Protein AF-A0A533Z8X8-F1 (afdb_monomer)

Structure (mmCIF, N/CA/C/O backbone):
data_AF-A0A533Z8X8-F1
#
_entry.id   AF-A0A533Z8X8-F1
#
loop_
_atom_site.group_PDB
_atom_site.id
_atom_site.type_symbol
_atom_site.label_atom_id
_atom_site.label_alt_id
_atom_site.label_comp_id
_atom_site.label_asym_id
_atom_site.label_entity_id
_atom_site.label_seq_id
_atom_site.pdbx_PDB_ins_code
_atom_site.Cartn_x
_atom_site.Cartn_y
_atom_site.Cartn_z
_atom_site.occupancy
_atom_site.B_iso_or_equiv
_atom_site.auth_seq_id
_at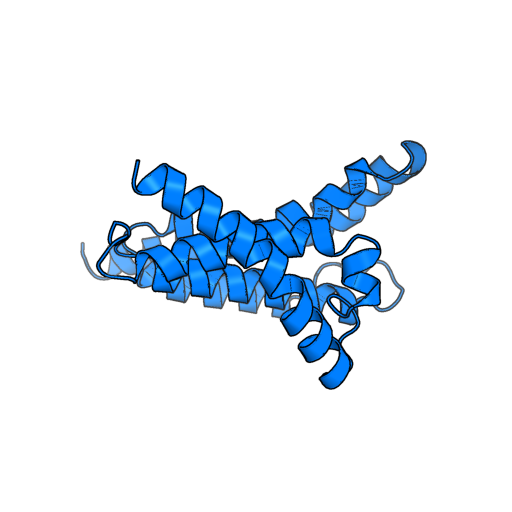om_site.auth_comp_id
_atom_site.auth_asym_id
_atom_site.auth_atom_id
_atom_site.pdbx_PDB_model_num
ATOM 1 N N . MET A 1 1 ? -15.728 -21.534 9.980 1.00 65.06 1 MET A N 1
ATOM 2 C CA . MET A 1 1 ? -16.431 -21.428 8.678 1.00 65.06 1 MET A CA 1
ATOM 3 C C . MET A 1 1 ? -16.540 -20.003 8.141 1.00 65.06 1 MET A C 1
ATOM 5 O O . MET A 1 1 ? -16.026 -19.786 7.058 1.00 65.06 1 MET A O 1
ATOM 9 N N . ARG A 1 2 ? -17.126 -19.021 8.851 1.00 77.62 2 ARG A N 1
ATOM 10 C CA . ARG A 1 2 ? -17.340 -17.661 8.290 1.00 77.62 2 ARG A CA 1
ATOM 11 C C . ARG A 1 2 ? -16.067 -16.947 7.810 1.00 77.62 2 ARG A C 1
ATOM 13 O O . ARG A 1 2 ? -16.093 -16.351 6.746 1.00 77.62 2 ARG A O 1
ATOM 20 N N . LEU A 1 3 ? -14.960 -17.065 8.550 1.00 76.88 3 LEU A N 1
ATOM 21 C CA . LEU A 1 3 ? -13.667 -16.493 8.148 1.00 76.88 3 LEU A CA 1
ATOM 22 C C . LEU A 1 3 ? -13.116 -17.156 6.878 1.00 76.88 3 LEU A C 1
ATOM 24 O O . LEU A 1 3 ? -12.737 -16.465 5.948 1.00 76.88 3 LEU A O 1
ATOM 28 N N . ALA A 1 4 ? -13.099 -18.491 6.828 1.00 77.25 4 ALA A N 1
ATOM 29 C CA . ALA A 1 4 ? -12.612 -19.227 5.663 1.00 77.25 4 ALA A CA 1
ATOM 30 C C . ALA A 1 4 ? -13.435 -18.893 4.411 1.00 77.25 4 ALA A C 1
ATOM 32 O O . ALA A 1 4 ? -12.867 -18.609 3.365 1.00 77.25 4 ALA A O 1
ATOM 33 N N . LEU A 1 5 ? -14.764 -18.825 4.546 1.00 83.94 5 LEU A N 1
ATOM 34 C CA . LEU A 1 5 ? -15.651 -18.382 3.472 1.00 83.94 5 LEU A CA 1
ATOM 35 C C . LEU A 1 5 ? -15.329 -16.948 3.037 1.00 83.94 5 LEU A C 1
ATOM 37 O O . LEU A 1 5 ? -15.226 -16.685 1.849 1.00 83.94 5 LEU A O 1
ATOM 41 N N . GLN A 1 6 ? -15.120 -16.033 3.983 1.00 81.38 6 GLN A N 1
ATOM 42 C CA . GLN A 1 6 ? -14.759 -14.650 3.682 1.00 81.38 6 GLN A CA 1
ATOM 43 C C . GLN A 1 6 ? -13.421 -14.546 2.944 1.00 81.38 6 GLN A C 1
ATOM 45 O O . GLN A 1 6 ? -13.330 -13.780 1.997 1.00 81.38 6 GLN A O 1
ATOM 50 N N . ILE A 1 7 ? -12.406 -15.318 3.345 1.00 78.94 7 ILE A N 1
ATOM 51 C CA . ILE A 1 7 ? -11.109 -15.374 2.656 1.00 78.94 7 ILE A CA 1
ATOM 52 C C . ILE A 1 7 ? -11.301 -15.892 1.228 1.00 78.94 7 ILE A C 1
ATOM 54 O O . ILE A 1 7 ? -10.836 -15.259 0.288 1.00 78.94 7 ILE A O 1
ATOM 58 N N . VAL A 1 8 ? -12.027 -16.998 1.049 1.00 84.31 8 VAL A N 1
ATOM 59 C CA . VAL A 1 8 ? -12.278 -17.582 -0.279 1.00 84.31 8 VAL A CA 1
ATOM 60 C C . VAL A 1 8 ? -13.030 -16.601 -1.180 1.00 84.31 8 VAL A C 1
ATOM 62 O O . VAL A 1 8 ? -12.608 -16.356 -2.308 1.00 84.31 8 VAL A O 1
ATOM 65 N N . VAL A 1 9 ? -14.106 -15.991 -0.676 1.00 87.25 9 VAL A N 1
ATOM 66 C CA . VAL A 1 9 ? -14.888 -14.997 -1.427 1.00 87.25 9 VAL A CA 1
ATOM 67 C C . VAL A 1 9 ? -14.041 -13.764 -1.728 1.00 87.25 9 VAL A C 1
ATOM 69 O O . VAL A 1 9 ? -14.127 -13.230 -2.824 1.00 87.25 9 VAL A O 1
ATOM 72 N N . ALA A 1 10 ? -13.188 -13.331 -0.804 1.00 86.62 10 ALA A N 1
ATOM 73 C CA . ALA A 1 10 ? -12.298 -12.202 -1.020 1.00 86.62 10 ALA A CA 1
ATOM 74 C C . ALA A 1 10 ? -11.260 -12.458 -2.111 1.00 86.62 10 ALA A C 1
ATOM 76 O O . ALA A 1 10 ? -11.044 -11.597 -2.953 1.00 86.62 10 ALA A O 1
ATOM 77 N N . VAL A 1 11 ? -10.643 -13.640 -2.117 1.00 84.19 11 VAL A N 1
ATOM 78 C CA . VAL A 1 11 ? -9.682 -14.041 -3.152 1.00 84.19 11 VAL A CA 1
ATOM 79 C C . VAL A 1 11 ? -10.365 -14.110 -4.517 1.00 84.19 11 VAL A C 1
ATOM 81 O O . VAL A 1 11 ? -9.830 -13.579 -5.492 1.00 84.19 11 VAL A O 1
ATOM 84 N N . ALA A 1 12 ? -11.567 -14.694 -4.578 1.00 86.75 12 ALA A N 1
ATOM 85 C CA . ALA A 1 12 ? -12.363 -14.755 -5.800 1.00 86.75 12 ALA A CA 1
ATOM 86 C C . ALA A 1 12 ? -12.770 -13.354 -6.287 1.00 86.75 12 ALA A C 1
ATOM 88 O O . ALA A 1 12 ? -12.553 -13.023 -7.448 1.00 86.75 12 ALA A O 1
ATOM 89 N N . LEU A 1 13 ? -13.300 -12.501 -5.404 1.00 90.06 13 LEU A N 1
ATOM 90 C CA . LEU A 1 13 ? -13.639 -11.114 -5.735 1.00 90.06 13 LEU A CA 1
ATOM 91 C C . LEU A 1 13 ? -12.412 -10.330 -6.188 1.00 90.06 13 LEU A C 1
ATOM 93 O O . LEU A 1 13 ? -12.492 -9.620 -7.180 1.00 90.06 13 LEU A O 1
ATOM 97 N N . GLY A 1 14 ? -11.274 -10.499 -5.516 1.00 85.56 14 GLY A N 1
ATOM 98 C CA . GLY A 1 14 ? -10.021 -9.864 -5.903 1.00 85.56 14 GLY A CA 1
ATOM 99 C C . GLY A 1 14 ? -9.615 -10.212 -7.333 1.00 85.56 14 GLY A C 1
ATOM 100 O O . GLY A 1 14 ? -9.184 -9.329 -8.066 1.00 85.56 14 GLY A O 1
ATOM 101 N N . PHE A 1 15 ? -9.811 -11.469 -7.742 1.00 84.56 15 PHE A N 1
ATOM 102 C CA . PHE A 1 15 ? -9.561 -11.918 -9.111 1.00 84.56 15 PHE A CA 1
ATOM 103 C C . PHE A 1 15 ? -10.546 -11.281 -10.099 1.00 84.56 15 PHE A C 1
ATOM 105 O O . PHE A 1 15 ? -10.137 -10.689 -11.094 1.00 84.56 15 PHE A O 1
ATOM 112 N N . PHE A 1 16 ? -11.849 -11.329 -9.806 1.00 87.31 16 PHE A N 1
ATOM 113 C CA . PHE A 1 16 ? -12.867 -10.746 -10.687 1.00 87.31 16 PHE A CA 1
ATOM 114 C C . PHE A 1 16 ? -12.751 -9.223 -10.815 1.00 87.31 16 PHE A C 1
ATOM 116 O O . PHE A 1 16 ? -13.023 -8.687 -11.885 1.00 87.31 16 PHE A O 1
ATOM 123 N N . LEU A 1 17 ? -12.306 -8.528 -9.763 1.00 87.25 17 LEU A N 1
ATOM 124 C CA . LEU A 1 17 ? -12.090 -7.080 -9.756 1.00 87.25 17 LEU A CA 1
ATOM 125 C C . LEU A 1 17 ? -10.905 -6.636 -10.619 1.00 87.25 17 LEU A C 1
ATOM 127 O O . LEU A 1 17 ? -10.820 -5.454 -10.949 1.00 87.25 17 LEU A O 1
ATOM 131 N N . MET A 1 18 ? -10.026 -7.548 -11.039 1.00 85.38 18 MET 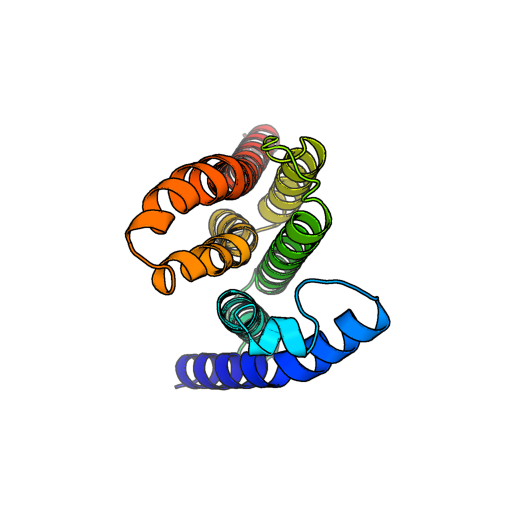A N 1
ATOM 132 C CA . MET A 1 18 ? -8.947 -7.207 -11.966 1.00 85.38 18 MET A CA 1
ATOM 133 C C . MET A 1 18 ? -9.481 -6.736 -13.319 1.00 85.38 18 MET A C 1
ATOM 135 O O . MET A 1 18 ? -8.931 -5.807 -13.894 1.00 85.38 18 MET A O 1
ATOM 139 N N . SER A 1 19 ? -10.564 -7.335 -13.822 1.00 84.88 19 SER A N 1
ATOM 140 C CA . SER A 1 19 ? -11.153 -6.956 -15.112 1.00 84.88 19 SER A CA 1
ATOM 141 C C . SER A 1 19 ? -11.696 -5.515 -15.138 1.00 84.88 19 SER A C 1
ATOM 143 O O . SER A 1 19 ? -11.251 -4.746 -15.993 1.00 84.88 19 SER A O 1
ATOM 145 N N . PRO A 1 20 ? -12.589 -5.090 -14.218 1.00 87.00 20 PRO A N 1
ATOM 146 C CA . PRO A 1 20 ? -13.062 -3.709 -14.192 1.00 87.00 20 PRO A CA 1
ATOM 147 C C . PRO A 1 20 ? -11.951 -2.718 -13.829 1.00 87.00 20 PRO A C 1
ATOM 149 O O . PRO A 1 20 ? -11.977 -1.591 -14.317 1.00 87.00 20 PRO A O 1
ATOM 152 N N . LEU A 1 21 ? -10.956 -3.121 -13.026 1.00 84.00 21 LEU A N 1
ATOM 153 C CA . LEU A 1 21 ? -9.777 -2.292 -12.771 1.00 84.00 21 LEU A CA 1
ATOM 154 C C . LEU A 1 21 ? -8.956 -2.080 -14.053 1.00 84.00 21 LEU A C 1
ATOM 156 O O . LEU A 1 21 ? -8.596 -0.948 -14.357 1.00 84.00 21 LEU A O 1
ATOM 160 N N . GLY A 1 22 ? -8.741 -3.151 -14.823 1.00 83.81 22 GLY A N 1
ATOM 161 C CA . GLY A 1 22 ? -8.134 -3.133 -16.154 1.00 83.81 22 GLY A CA 1
ATOM 162 C C . GLY A 1 22 ? -8.778 -2.110 -17.071 1.00 83.81 22 GLY A C 1
ATOM 163 O O . GLY A 1 22 ? -8.110 -1.214 -17.582 1.00 83.81 22 GLY A O 1
ATOM 164 N N . TRP A 1 23 ? -10.096 -2.214 -17.211 1.00 84.88 23 TRP A N 1
ATOM 165 C CA . TRP A 1 23 ? -10.887 -1.313 -18.040 1.00 84.88 23 TRP A CA 1
ATOM 166 C C . TRP A 1 23 ? -10.836 0.140 -17.547 1.00 84.88 23 TRP A C 1
ATOM 16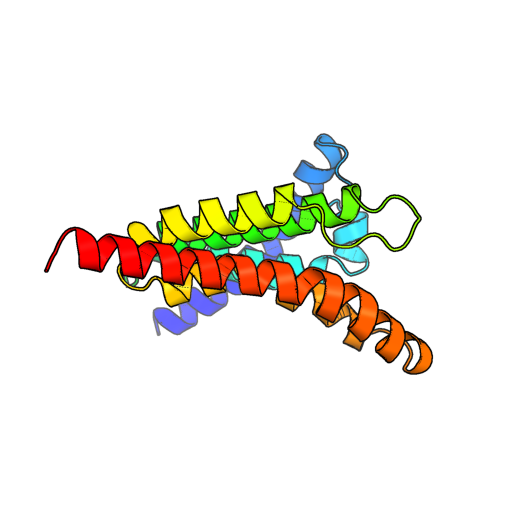8 O O . TRP A 1 23 ? -10.681 1.065 -18.340 1.00 84.88 23 TRP A O 1
ATOM 178 N N . PHE A 1 24 ? -10.898 0.363 -16.231 1.00 83.38 24 PHE A N 1
ATOM 179 C CA . PHE A 1 24 ? -10.769 1.704 -15.661 1.00 83.38 24 PHE A CA 1
ATOM 180 C C . PHE A 1 24 ? -9.407 2.337 -15.985 1.00 83.38 24 PHE A C 1
ATOM 182 O O . PHE A 1 24 ? -9.344 3.499 -16.382 1.00 83.38 24 PHE A O 1
ATOM 189 N N . PHE A 1 25 ? -8.320 1.573 -15.860 1.00 79.50 25 PHE A N 1
ATOM 190 C CA . PHE A 1 25 ? -6.973 2.052 -16.176 1.00 79.50 25 PHE A CA 1
ATOM 191 C C . PHE A 1 25 ? -6.786 2.326 -17.672 1.00 79.50 25 PHE A C 1
ATOM 193 O O . PHE A 1 25 ? -6.114 3.295 -18.018 1.00 79.50 25 PHE A O 1
ATOM 200 N N . GLU A 1 26 ? -7.418 1.544 -18.552 1.00 82.62 26 GLU A N 1
ATOM 201 C CA . GLU A 1 26 ? -7.456 1.830 -19.994 1.00 82.62 26 GLU A CA 1
ATOM 202 C C . GLU A 1 26 ? -8.130 3.168 -20.297 1.00 82.62 26 GLU A C 1
ATOM 204 O O . GLU A 1 26 ? -7.568 3.982 -21.023 1.00 82.62 26 GLU A O 1
ATOM 209 N N . ILE A 1 27 ? -9.300 3.434 -19.705 1.00 87.38 27 ILE A N 1
ATOM 210 C CA . ILE A 1 27 ? -10.019 4.705 -19.900 1.00 87.38 27 ILE A CA 1
ATOM 211 C C . ILE A 1 27 ? -9.176 5.891 -19.425 1.00 87.38 27 ILE A C 1
ATOM 213 O O . ILE A 1 27 ? -9.140 6.936 -20.073 1.00 87.38 27 ILE A O 1
ATOM 217 N N . MET A 1 28 ? -8.492 5.728 -18.293 1.00 81.25 28 MET A N 1
ATOM 218 C CA . MET A 1 28 ? -7.644 6.763 -17.702 1.00 81.25 28 MET A CA 1
ATOM 219 C C . MET A 1 28 ? -6.285 6.909 -18.409 1.00 81.25 28 MET A C 1
ATOM 221 O O . MET A 1 28 ? -5.514 7.795 -18.044 1.00 81.25 28 MET A O 1
ATOM 225 N N . ASN A 1 29 ? -5.987 6.072 -19.415 1.00 77.00 29 ASN A N 1
ATOM 226 C CA . ASN A 1 29 ? -4.680 5.960 -20.072 1.00 77.00 29 ASN A CA 1
ATOM 227 C C . ASN A 1 29 ? -3.524 5.773 -19.073 1.00 77.00 29 ASN A C 1
ATOM 229 O O . ASN A 1 29 ? -2.444 6.347 -19.222 1.00 77.00 29 ASN A O 1
ATOM 233 N N . TRP A 1 30 ? -3.758 4.989 -18.021 1.00 72.69 30 TRP A N 1
ATOM 234 C CA . TRP A 1 30 ? -2.749 4.687 -17.013 1.00 72.69 30 TRP A CA 1
ATOM 235 C C . TRP A 1 30 ? -1.961 3.424 -17.395 1.00 72.69 30 TRP A C 1
ATOM 237 O O . TRP A 1 30 ? -2.567 2.399 -17.712 1.00 72.69 30 TRP A O 1
ATOM 247 N N . PRO A 1 31 ? -0.618 3.450 -17.330 1.00 65.06 31 PRO A N 1
ATOM 248 C CA . PRO A 1 31 ? 0.240 2.445 -17.968 1.00 65.06 31 PRO A CA 1
ATOM 249 C C . PRO A 1 31 ? 0.404 1.134 -17.184 1.00 65.06 31 PRO A C 1
ATOM 251 O O . PRO A 1 31 ? 1.004 0.198 -17.693 1.00 65.06 31 PRO A O 1
ATOM 254 N N . THR A 1 32 ? -0.101 1.034 -15.952 1.00 66.75 32 THR A N 1
ATOM 255 C CA . THR A 1 32 ? 0.315 -0.051 -15.042 1.00 66.75 32 THR A CA 1
ATOM 256 C C . THR A 1 32 ? -0.688 -1.195 -14.956 1.00 66.75 32 THR A C 1
ATOM 258 O O . THR A 1 32 ? -0.358 -2.355 -15.187 1.00 66.75 32 THR A O 1
ATOM 261 N N . PHE A 1 33 ? -1.935 -0.880 -14.610 1.00 70.75 33 PHE A N 1
ATOM 262 C CA . PHE A 1 33 ? -2.969 -1.884 -14.357 1.00 70.75 33 PHE A CA 1
ATOM 263 C C . PHE A 1 33 ? -4.024 -1.927 -15.463 1.00 70.75 33 PHE A C 1
ATOM 265 O O . PHE A 1 33 ? -5.149 -2.310 -15.182 1.00 70.75 33 PHE A O 1
ATOM 272 N N . HIS A 1 34 ? -3.686 -1.549 -16.702 1.00 76.88 34 HIS A N 1
ATOM 273 C CA . HIS A 1 34 ? -4.544 -1.800 -17.868 1.00 76.88 34 HIS A CA 1
ATOM 274 C C . HIS A 1 34 ? -4.580 -3.299 -18.216 1.00 76.88 34 HIS A C 1
ATOM 276 O O . HIS A 1 34 ? -3.784 -4.081 -17.689 1.00 76.88 34 HIS A O 1
ATOM 282 N N . SER A 1 35 ? -5.480 -3.724 -19.111 1.00 79.12 35 SER A N 1
ATOM 283 C CA . SER A 1 35 ? -5.689 -5.153 -19.419 1.00 79.12 35 SER A CA 1
ATOM 284 C C . SER A 1 35 ? -4.390 -5.898 -19.756 1.00 79.12 35 SER A C 1
ATOM 286 O O . SER A 1 35 ? -4.099 -6.939 -19.167 1.00 79.12 35 SER A O 1
ATOM 288 N N . TRP A 1 36 ? -3.563 -5.331 -20.640 1.00 75.31 36 TRP A N 1
ATOM 289 C CA . TRP A 1 36 ? -2.283 -5.923 -21.026 1.00 75.31 36 TRP A CA 1
ATOM 290 C C . TRP A 1 36 ? -1.281 -5.984 -19.862 1.00 75.31 36 TRP A C 1
ATOM 292 O O . TRP A 1 36 ? -0.688 -7.040 -19.650 1.00 75.31 36 TRP A O 1
ATOM 302 N N . GLY A 1 37 ? -1.152 -4.926 -19.054 1.00 69.94 37 GLY A N 1
ATOM 303 C CA . GLY A 1 37 ? -0.270 -4.914 -17.879 1.00 69.94 37 GLY A CA 1
ATOM 304 C C . GLY A 1 37 ? -0.686 -5.939 -16.818 1.00 69.94 37 GLY A C 1
ATOM 305 O O . GLY A 1 37 ? 0.153 -6.649 -16.264 1.00 69.94 37 GLY A O 1
ATOM 306 N N . LEU A 1 38 ? -1.994 -6.111 -16.601 1.00 77.00 38 LEU A N 1
ATOM 307 C CA . LEU A 1 38 ? -2.527 -7.139 -15.705 1.00 77.00 38 LEU A CA 1
ATOM 308 C C . LEU A 1 38 ? -2.261 -8.558 -16.219 1.00 77.00 38 LEU A C 1
ATOM 310 O O . LEU A 1 38 ? -1.953 -9.435 -15.416 1.00 77.00 38 LEU A O 1
ATOM 314 N N . MET A 1 39 ? -2.333 -8.788 -17.532 1.00 71.88 39 MET A N 1
ATOM 315 C CA . MET A 1 39 ? -2.043 -10.098 -18.130 1.00 71.88 39 MET A CA 1
ATOM 316 C C . MET A 1 39 ? -0.549 -10.461 -18.123 1.00 71.88 39 MET A C 1
ATOM 318 O O . MET A 1 39 ? -0.231 -11.647 -18.114 1.00 71.88 39 MET A O 1
ATOM 322 N N . HIS A 1 40 ? 0.357 -9.477 -18.098 1.00 66.75 40 HIS A N 1
ATOM 323 C CA . HIS A 1 40 ? 1.803 -9.686 -18.290 1.00 66.75 40 HIS A CA 1
ATOM 324 C C . HIS A 1 40 ? 2.659 -9.404 -17.043 1.00 66.75 40 HIS A C 1
ATOM 326 O O . HIS A 1 40 ? 3.864 -9.207 -17.157 1.00 66.75 40 HIS A O 1
ATOM 332 N N . GLY A 1 41 ? 2.064 -9.419 -15.846 1.00 63.34 41 GLY A N 1
ATOM 333 C CA . GLY A 1 41 ? 2.820 -9.415 -14.584 1.00 63.34 41 GLY A CA 1
ATOM 334 C C . GLY A 1 41 ? 2.312 -8.450 -13.517 1.00 63.34 41 GLY A C 1
ATOM 335 O O . GLY A 1 41 ? 2.610 -8.645 -12.338 1.00 63.34 41 GLY A O 1
ATOM 336 N N . GLY A 1 42 ? 1.488 -7.459 -13.873 1.00 66.12 42 GLY A N 1
ATOM 337 C CA . GLY A 1 42 ? 0.821 -6.586 -12.898 1.00 66.12 42 GLY A CA 1
ATOM 338 C C . GLY A 1 42 ? -0.113 -7.359 -11.960 1.00 66.12 42 GLY A C 1
ATOM 339 O O . GLY A 1 42 ? -0.287 -6.982 -10.805 1.00 66.12 42 GLY A O 1
ATOM 340 N N . SER A 1 43 ? -0.632 -8.509 -12.409 1.00 65.19 43 SER A N 1
ATOM 341 C CA . SER A 1 43 ? -1.464 -9.419 -11.615 1.00 65.19 43 SER A CA 1
ATOM 342 C C . SER A 1 43 ? -0.877 -9.804 -10.256 1.00 65.19 43 SER A C 1
ATOM 344 O O . SER A 1 43 ? -1.639 -9.941 -9.296 1.00 65.19 43 SER A O 1
ATOM 346 N N . PHE A 1 44 ? 0.449 -9.940 -10.155 1.00 66.81 44 PHE A N 1
ATOM 347 C CA . PHE A 1 44 ? 1.133 -10.405 -8.944 1.00 66.81 44 PHE A CA 1
ATOM 348 C C . PHE A 1 44 ? 0.965 -9.471 -7.748 1.00 66.81 44 PHE A C 1
ATOM 350 O O . PHE A 1 44 ? 0.900 -9.947 -6.618 1.00 66.81 44 PHE A O 1
ATOM 357 N N . SER A 1 45 ? 0.820 -8.165 -7.977 1.00 69.31 45 SER A N 1
ATOM 358 C CA . SER A 1 45 ? 0.542 -7.201 -6.909 1.00 69.31 45 SER A CA 1
ATOM 359 C C . SER A 1 45 ? -0.926 -6.839 -6.816 1.00 69.31 45 SER A C 1
ATOM 361 O O . SER A 1 45 ? -1.476 -6.715 -5.717 1.00 69.31 45 SER A O 1
ATOM 363 N N . THR A 1 46 ? -1.584 -6.700 -7.965 1.00 74.88 46 THR A N 1
ATOM 364 C CA . THR A 1 46 ? -2.959 -6.227 -8.027 1.00 74.88 46 THR A CA 1
ATOM 365 C C . THR A 1 46 ? -3.911 -7.242 -7.426 1.00 74.88 46 THR A C 1
ATOM 367 O O . THR A 1 46 ? -4.795 -6.858 -6.665 1.00 74.88 46 THR A O 1
ATOM 370 N N . TRP A 1 47 ? -3.728 -8.536 -7.706 1.00 79.81 47 TRP A N 1
ATOM 371 C CA . TRP A 1 47 ? -4.652 -9.555 -7.223 1.00 79.81 47 TRP A CA 1
ATOM 372 C C . TRP A 1 47 ? -4.605 -9.722 -5.699 1.00 79.81 47 TRP A C 1
ATOM 374 O O . TRP A 1 47 ? -5.667 -9.601 -5.084 1.00 79.81 47 TRP A O 1
ATOM 384 N N . PRO A 1 48 ? -3.441 -9.904 -5.038 1.00 77.44 48 PRO A N 1
ATOM 385 C CA . PRO A 1 48 ? -3.392 -9.948 -3.576 1.00 77.44 48 PRO A CA 1
ATOM 386 C C . PRO A 1 48 ? -3.931 -8.670 -2.932 1.00 77.44 48 PRO A C 1
ATOM 388 O O . PRO A 1 48 ? -4.639 -8.737 -1.927 1.00 77.44 48 PRO A O 1
ATOM 391 N N . THR A 1 49 ? -3.663 -7.511 -3.537 1.00 81.31 49 THR A N 1
ATOM 392 C CA . THR A 1 49 ? -4.156 -6.222 -3.039 1.00 81.31 49 THR A CA 1
ATOM 393 C C . THR A 1 49 ? -5.675 -6.122 -3.138 1.00 81.31 49 THR A C 1
ATOM 395 O O . THR A 1 49 ? -6.336 -5.803 -2.151 1.00 81.31 49 THR A O 1
ATOM 398 N N . LEU A 1 50 ? -6.259 -6.456 -4.291 1.00 84.31 50 LEU A N 1
ATOM 399 C CA . LEU A 1 50 ? -7.709 -6.473 -4.484 1.00 84.31 50 LEU A CA 1
ATOM 400 C C . LEU A 1 50 ? -8.385 -7.551 -3.639 1.00 84.31 50 LEU A C 1
ATOM 402 O O . LEU A 1 50 ? -9.496 -7.336 -3.159 1.00 84.31 50 LEU A O 1
ATOM 406 N N . ALA A 1 51 ? -7.729 -8.689 -3.418 1.00 83.94 51 ALA A N 1
ATOM 407 C CA . ALA A 1 51 ? -8.211 -9.722 -2.512 1.00 83.94 51 ALA A CA 1
ATOM 408 C C . ALA A 1 51 ? -8.232 -9.213 -1.067 1.00 83.94 51 ALA A C 1
ATOM 410 O O . ALA A 1 51 ? -9.213 -9.424 -0.358 1.00 83.94 51 ALA A O 1
ATOM 411 N N . LEU A 1 52 ? -7.208 -8.476 -0.637 1.00 82.56 52 LEU A N 1
ATOM 412 C CA . LEU A 1 52 ? -7.164 -7.860 0.687 1.00 82.56 52 LEU A CA 1
ATOM 413 C C . LEU A 1 52 ? -8.231 -6.767 0.827 1.00 82.56 52 LEU A C 1
ATOM 415 O O . LEU A 1 52 ? -8.977 -6.770 1.804 1.00 82.56 52 LEU A O 1
ATOM 419 N N . ILE A 1 53 ? -8.384 -5.899 -0.175 1.00 82.31 53 ILE A N 1
ATOM 420 C CA . ILE A 1 53 ? -9.458 -4.895 -0.223 1.00 82.31 53 ILE A CA 1
ATOM 421 C C . ILE A 1 53 ? -10.822 -5.584 -0.150 1.00 82.31 53 ILE A C 1
ATOM 423 O O . ILE A 1 53 ? -11.645 -5.221 0.685 1.00 82.31 53 ILE A O 1
ATOM 427 N N . SER A 1 54 ? -11.049 -6.623 -0.953 1.00 87.44 54 SER A N 1
ATOM 428 C CA . SER A 1 54 ? -12.299 -7.391 -0.953 1.00 87.44 54 SER A CA 1
ATOM 429 C C . SER A 1 54 ? -12.557 -8.040 0.400 1.00 87.44 54 SER A C 1
ATOM 431 O O . SER A 1 54 ? -13.663 -7.954 0.923 1.00 87.44 54 SER A O 1
ATOM 433 N N . PHE A 1 55 ? -11.536 -8.639 1.014 1.00 83.88 55 PHE A N 1
ATOM 434 C CA . PHE A 1 55 ? -11.629 -9.252 2.338 1.00 83.88 55 PHE A CA 1
ATOM 435 C C . PHE A 1 55 ? -12.079 -8.243 3.386 1.00 83.88 55 PHE A C 1
ATOM 437 O O . PHE A 1 55 ? -12.965 -8.512 4.205 1.00 83.88 55 PHE A O 1
ATOM 444 N N . VAL A 1 56 ? -11.486 -7.060 3.321 1.00 82.12 56 VAL A N 1
ATOM 445 C CA . VAL A 1 56 ? -11.765 -5.961 4.221 1.00 82.12 56 VAL A CA 1
ATOM 446 C C . VAL A 1 56 ? -13.156 -5.369 3.968 1.00 82.12 56 VAL A C 1
ATOM 448 O O . VAL A 1 56 ? -13.910 -5.186 4.923 1.00 82.12 56 VAL A O 1
ATOM 451 N N . LEU A 1 57 ? -13.558 -5.153 2.716 1.00 82.94 57 LEU A N 1
ATOM 452 C CA . LEU A 1 57 ? -14.899 -4.675 2.365 1.00 82.94 57 LEU A CA 1
ATOM 453 C C . LEU A 1 57 ? -15.982 -5.674 2.777 1.00 82.94 57 LEU A C 1
ATOM 455 O O . LEU A 1 57 ? -16.991 -5.283 3.360 1.00 82.94 57 LEU A O 1
ATOM 459 N N . LEU A 1 58 ? -15.749 -6.973 2.574 1.00 85.25 58 LEU A N 1
ATOM 460 C CA . LEU A 1 58 ? -16.646 -8.016 3.066 1.00 85.25 58 LEU A CA 1
ATOM 461 C C . LEU A 1 58 ? -16.806 -7.929 4.583 1.00 85.25 58 LEU A C 1
ATOM 463 O O . LEU A 1 58 ? -17.915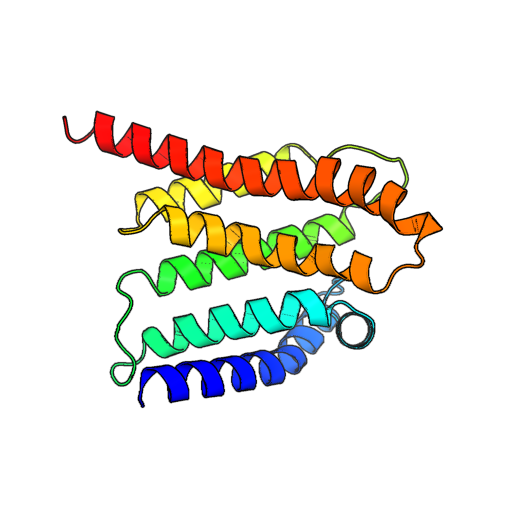 -8.102 5.074 1.00 85.25 58 LEU A O 1
ATOM 467 N N . SER A 1 59 ? -15.750 -7.586 5.329 1.00 81.25 59 SER A N 1
ATOM 468 C CA . SER A 1 59 ? -15.819 -7.446 6.790 1.00 81.25 59 SER A CA 1
ATOM 469 C C . SER A 1 59 ? -16.676 -6.265 7.273 1.00 81.25 59 SER A C 1
ATOM 471 O O . SER A 1 59 ? -17.012 -6.210 8.456 1.00 81.25 59 SER A O 1
ATOM 473 N N . LEU A 1 60 ? -17.074 -5.350 6.379 1.00 78.88 60 LEU A N 1
ATOM 474 C CA . LEU A 1 60 ? -18.057 -4.303 6.677 1.00 78.88 60 LEU A CA 1
ATOM 475 C C . LEU A 1 60 ? -19.492 -4.845 6.683 1.00 78.88 60 LEU A C 1
ATOM 477 O O . LEU A 1 60 ? -20.351 -4.303 7.387 1.00 78.88 60 LEU A O 1
ATOM 481 N N . LEU A 1 61 ? -19.755 -5.927 5.940 1.00 82.31 61 LEU A N 1
ATOM 482 C CA . LEU A 1 61 ? -21.074 -6.544 5.883 1.00 82.31 61 LEU A CA 1
ATOM 483 C C . LEU A 1 61 ? -21.426 -7.152 7.245 1.00 82.31 61 LEU A C 1
ATOM 485 O O . LEU A 1 61 ? -20.598 -7.838 7.852 1.00 82.31 61 LEU A O 1
ATOM 489 N N . PRO A 1 62 ? -22.672 -6.985 7.721 1.00 77.19 62 PRO A N 1
ATOM 490 C CA . PRO A 1 62 ? -23.089 -7.469 9.035 1.00 77.19 62 PRO A CA 1
ATOM 491 C C . PRO A 1 62 ? -22.868 -8.977 9.221 1.00 77.19 62 PRO A C 1
ATOM 493 O O . PRO A 1 62 ? -22.647 -9.431 10.341 1.00 77.19 62 PRO A O 1
ATOM 496 N N . TRP A 1 63 ? -22.846 -9.747 8.129 1.00 77.25 63 TRP A N 1
ATOM 497 C CA . TRP A 1 63 ? -22.628 -11.192 8.162 1.00 77.25 63 TRP A CA 1
ATOM 498 C C . TRP A 1 63 ? -21.173 -11.614 8.430 1.00 77.25 63 TRP A C 1
ATOM 500 O O . TRP A 1 63 ? -20.937 -12.693 8.983 1.00 77.25 63 TRP A O 1
ATOM 510 N N . PHE A 1 64 ? -20.214 -10.749 8.084 1.00 69.88 64 PHE A N 1
ATOM 511 C CA . PHE A 1 64 ? -18.766 -10.970 8.201 1.00 69.88 64 PHE A CA 1
ATOM 512 C C . PHE A 1 64 ? -18.080 -9.953 9.133 1.00 69.88 64 PHE A C 1
ATOM 514 O O . PHE A 1 64 ? -16.853 -9.939 9.242 1.00 69.88 64 PHE A O 1
ATOM 521 N N . ARG A 1 65 ? -18.865 -9.124 9.838 1.00 66.19 65 ARG A N 1
ATOM 522 C CA . ARG A 1 65 ? -18.394 -8.120 10.801 1.00 66.19 65 ARG A CA 1
ATOM 523 C C . ARG A 1 65 ? -17.456 -8.737 11.829 1.00 66.19 65 ARG A C 1
ATOM 525 O O . ARG A 1 65 ? -17.887 -9.454 12.731 1.00 66.19 65 ARG A O 1
ATOM 532 N N . ARG A 1 66 ? -16.163 -8.431 11.709 1.00 64.00 66 ARG A N 1
ATOM 533 C CA . ARG A 1 66 ? -15.161 -8.805 12.720 1.00 64.00 66 ARG A CA 1
ATOM 534 C C . ARG A 1 66 ? -13.979 -7.849 12.850 1.00 64.00 66 ARG A C 1
ATOM 536 O O . ARG A 1 66 ? -13.194 -8.020 13.777 1.00 64.00 66 ARG A O 1
ATOM 543 N N . ILE A 1 67 ? -13.855 -6.838 11.988 1.00 61.19 67 ILE A N 1
ATOM 544 C CA . ILE A 1 67 ? -12.703 -5.931 11.991 1.00 61.19 67 ILE A CA 1
ATOM 545 C C . ILE A 1 67 ? -13.205 -4.494 12.136 1.00 61.19 67 ILE A C 1
ATOM 547 O O . ILE A 1 67 ? -13.802 -3.937 11.223 1.00 61.19 67 ILE A O 1
ATOM 551 N N . LEU A 1 68 ? -12.974 -3.904 13.310 1.00 59.31 68 LEU A N 1
ATOM 552 C CA . LEU A 1 68 ? -13.348 -2.518 13.621 1.00 59.31 68 LEU A CA 1
ATOM 553 C C . LEU A 1 68 ? -12.626 -1.483 12.742 1.00 59.31 68 LEU A C 1
ATOM 555 O O . LEU A 1 68 ? -13.176 -0.414 12.513 1.00 59.31 68 LEU A O 1
ATOM 559 N N . ASP A 1 69 ? -11.450 -1.825 12.210 1.00 72.88 69 ASP A N 1
ATOM 560 C CA . ASP A 1 69 ? -10.617 -0.934 11.387 1.00 72.88 69 ASP A CA 1
ATOM 561 C C . ASP A 1 69 ? -10.712 -1.246 9.880 1.00 72.88 69 ASP A C 1
ATOM 563 O O . ASP A 1 69 ? -9.844 -0.857 9.104 1.00 72.88 69 ASP A O 1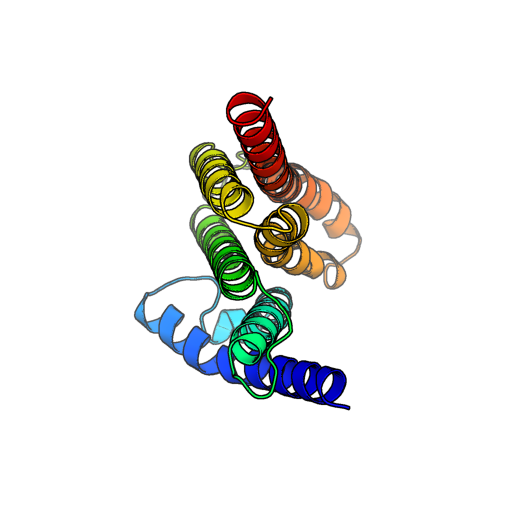
ATOM 567 N N . ALA A 1 70 ? -11.738 -1.984 9.448 1.00 77.69 70 ALA A N 1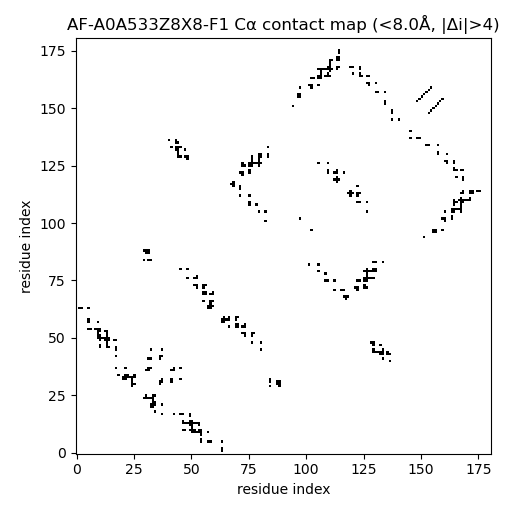
ATOM 568 C CA . ALA A 1 70 ? -11.839 -2.465 8.075 1.00 77.69 70 ALA A CA 1
ATOM 569 C C . ALA A 1 70 ? -11.750 -1.334 7.039 1.00 77.69 70 ALA A C 1
ATOM 571 O O . ALA A 1 70 ? -10.874 -1.340 6.186 1.00 77.69 70 ALA A O 1
ATOM 572 N N . SER A 1 71 ? -12.581 -0.301 7.145 1.00 78.62 71 SER A N 1
ATOM 573 C CA . SER A 1 71 ? -12.535 0.822 6.199 1.00 78.62 71 SER A CA 1
ATOM 574 C C . SER A 1 71 ? -11.141 1.456 6.099 1.00 78.62 71 SER A C 1
ATOM 576 O O . SER A 1 71 ? -10.687 1.734 4.996 1.00 78.62 71 SER A O 1
ATOM 578 N N . LEU A 1 72 ? -10.422 1.603 7.216 1.00 83.50 72 LEU A N 1
ATOM 579 C CA . LEU A 1 72 ? -9.064 2.157 7.238 1.00 83.50 72 LEU A CA 1
ATOM 580 C C . LEU A 1 72 ? -8.043 1.242 6.548 1.00 83.50 72 LEU A C 1
ATOM 582 O O . LEU A 1 72 ? -7.172 1.737 5.839 1.00 83.50 72 LEU A O 1
ATOM 586 N N . LEU A 1 73 ? -8.164 -0.080 6.707 1.00 82.50 73 LEU A N 1
ATOM 587 C CA . LEU A 1 73 ? -7.305 -1.051 6.021 1.00 82.50 73 LEU A CA 1
ATOM 588 C C . LEU A 1 73 ? -7.547 -1.067 4.509 1.00 82.50 73 LEU A C 1
ATOM 590 O O . LEU A 1 73 ? -6.588 -1.109 3.743 1.00 82.50 73 LEU A O 1
ATOM 594 N N . ALA A 1 74 ? -8.809 -0.997 4.074 1.00 82.19 74 ALA A N 1
ATOM 595 C CA . ALA A 1 74 ? -9.149 -0.932 2.652 1.00 82.19 74 ALA A CA 1
ATOM 596 C C . ALA A 1 74 ? -8.629 0.367 2.034 1.00 82.19 74 ALA A C 1
ATOM 598 O O . ALA A 1 74 ? -7.996 0.335 0.982 1.00 82.19 74 ALA A O 1
ATOM 599 N N . THR A 1 75 ? -8.834 1.496 2.716 1.00 83.12 75 THR A N 1
ATOM 600 C CA . THR A 1 75 ? -8.307 2.796 2.292 1.00 83.12 75 THR A CA 1
ATOM 601 C C . THR A 1 75 ? -6.778 2.791 2.236 1.00 83.12 75 THR A C 1
ATOM 603 O O . THR A 1 75 ? -6.209 3.279 1.264 1.00 83.12 75 THR A O 1
ATOM 606 N N . GLY A 1 76 ? -6.106 2.184 3.220 1.00 84.00 76 GLY A N 1
ATOM 607 C CA . GLY A 1 76 ? -4.652 2.019 3.213 1.00 84.00 76 GLY A CA 1
ATOM 608 C C . GLY A 1 76 ? -4.159 1.216 2.006 1.00 84.00 76 GLY A C 1
ATOM 609 O O . GLY A 1 76 ? -3.273 1.674 1.290 1.00 84.00 76 GLY A O 1
ATOM 610 N N . ALA A 1 77 ? -4.786 0.073 1.721 1.00 84.19 77 ALA A N 1
ATOM 611 C CA . ALA A 1 77 ? -4.451 -0.756 0.561 1.00 84.19 77 ALA A CA 1
ATOM 612 C C . ALA A 1 77 ? -4.704 -0.049 -0.781 1.00 84.19 77 ALA A C 1
ATOM 614 O O . ALA A 1 77 ? -3.892 -0.164 -1.697 1.00 84.19 77 ALA A O 1
ATOM 615 N N . LEU A 1 78 ? -5.788 0.727 -0.895 1.00 82.69 78 LEU A N 1
ATOM 616 C CA . LEU A 1 78 ? -6.064 1.549 -2.078 1.00 82.69 78 LEU A CA 1
ATOM 617 C C . LEU A 1 78 ? -5.010 2.645 -2.279 1.00 82.69 78 LEU A C 1
ATOM 619 O O . LEU A 1 78 ? -4.576 2.879 -3.408 1.00 82.69 78 LEU A O 1
ATOM 623 N N . ILE A 1 79 ? -4.570 3.295 -1.196 1.00 85.62 79 ILE A N 1
ATOM 624 C CA . ILE A 1 79 ? -3.486 4.284 -1.245 1.00 85.62 79 ILE A CA 1
ATOM 625 C C . ILE A 1 79 ? -2.183 3.623 -1.694 1.00 85.62 79 ILE A C 1
ATOM 627 O O . ILE A 1 79 ? -1.541 4.134 -2.608 1.00 85.62 79 ILE A O 1
ATOM 631 N N . GLY A 1 80 ? -1.827 2.474 -1.114 1.00 84.19 80 GLY A N 1
ATOM 632 C CA . GLY A 1 80 ? -0.647 1.708 -1.517 1.00 84.19 80 GLY A CA 1
ATOM 633 C C . GLY A 1 80 ? -0.667 1.354 -3.005 1.00 84.19 80 GLY A C 1
ATOM 634 O O . GLY A 1 80 ? 0.293 1.639 -3.714 1.00 84.19 80 GLY A O 1
ATOM 635 N N . LEU A 1 81 ? -1.798 0.838 -3.504 1.00 80.56 81 LEU A N 1
ATOM 636 C CA . LEU A 1 81 ? -1.987 0.522 -4.925 1.00 80.56 81 LEU A CA 1
ATOM 637 C C . LEU A 1 81 ? -1.829 1.763 -5.819 1.00 80.56 81 LEU A C 1
ATOM 639 O O . LEU A 1 81 ? -1.230 1.686 -6.890 1.00 80.56 81 LEU A O 1
ATOM 643 N N . SER A 1 82 ? -2.350 2.908 -5.373 1.00 80.94 82 SER A N 1
ATOM 644 C CA . SER A 1 82 ? -2.254 4.174 -6.106 1.00 80.94 82 SER A CA 1
ATOM 645 C C . SER A 1 82 ? -0.810 4.674 -6.179 1.00 80.94 82 SER A C 1
ATOM 647 O O . SER A 1 82 ? -0.365 5.084 -7.246 1.00 80.94 82 SER A O 1
ATOM 649 N N . ILE A 1 83 ? -0.055 4.591 -5.076 1.00 82.62 83 ILE A N 1
ATOM 650 C CA . ILE A 1 83 ? 1.370 4.959 -5.031 1.00 82.62 83 ILE A CA 1
ATOM 651 C C . ILE A 1 83 ? 2.182 4.061 -5.971 1.00 82.62 83 ILE A C 1
ATOM 653 O O . ILE A 1 83 ? 2.978 4.576 -6.754 1.00 82.62 83 ILE A O 1
ATOM 657 N N . THR A 1 84 ? 1.947 2.744 -5.949 1.00 78.12 84 THR A N 1
ATOM 658 C CA . THR A 1 84 ? 2.565 1.801 -6.898 1.00 78.12 84 THR A CA 1
ATOM 659 C C . THR A 1 84 ? 2.225 2.161 -8.344 1.00 78.12 84 THR A C 1
ATOM 661 O O . THR A 1 84 ? 3.102 2.153 -9.202 1.00 78.12 84 THR A O 1
ATOM 664 N N . GLY A 1 85 ? 0.971 2.536 -8.614 1.00 73.00 85 GLY A N 1
ATOM 665 C CA . GLY A 1 85 ? 0.546 3.013 -9.928 1.00 73.00 85 GLY A CA 1
ATOM 666 C C . GLY A 1 85 ? 1.336 4.238 -10.391 1.00 73.00 85 GLY A C 1
ATOM 667 O O . GLY A 1 85 ? 1.850 4.225 -11.504 1.00 73.00 85 GLY A O 1
ATOM 668 N N . VAL A 1 86 ? 1.473 5.258 -9.534 1.00 76.81 86 VAL A N 1
ATOM 669 C CA . VAL A 1 86 ? 2.196 6.503 -9.851 1.00 76.81 86 VAL A CA 1
ATOM 670 C C . VAL A 1 86 ? 3.680 6.252 -10.101 1.00 76.81 86 VAL A C 1
ATOM 672 O O . VAL A 1 86 ? 4.199 6.781 -11.080 1.00 76.81 86 VAL A O 1
ATOM 675 N N . LEU A 1 87 ? 4.342 5.424 -9.283 1.00 75.38 87 LEU A N 1
ATOM 676 C CA . LEU A 1 87 ? 5.772 5.124 -9.432 1.00 75.38 87 LEU A CA 1
ATOM 677 C C . LEU A 1 87 ? 6.135 4.651 -10.835 1.00 75.38 87 LEU A C 1
ATOM 679 O O . LEU A 1 87 ? 7.118 5.139 -11.383 1.00 75.38 87 LEU A O 1
ATOM 683 N N . LEU A 1 88 ? 5.314 3.778 -11.428 1.00 68.44 88 LEU A N 1
ATOM 684 C CA . LEU A 1 88 ? 5.552 3.277 -12.783 1.00 68.44 88 LEU A CA 1
ATOM 685 C C . LEU A 1 88 ? 5.375 4.332 -13.873 1.00 68.44 88 LEU A C 1
ATOM 687 O O . LEU A 1 88 ? 6.031 4.252 -14.905 1.00 68.44 88 LEU A O 1
ATOM 691 N N . VAL A 1 89 ? 4.503 5.322 -13.672 1.00 65.12 89 VAL A N 1
ATOM 692 C CA . VAL A 1 89 ? 4.361 6.436 -14.629 1.00 65.12 89 VAL A CA 1
ATOM 693 C C . VAL A 1 89 ? 5.524 7.415 -14.489 1.00 65.12 89 VAL A C 1
ATOM 695 O O . VAL A 1 89 ? 5.918 8.079 -15.444 1.00 65.12 89 VAL A O 1
ATOM 698 N N . THR A 1 90 ? 6.061 7.524 -13.276 1.00 63.69 90 THR A N 1
ATOM 699 C CA . THR A 1 90 ? 7.120 8.461 -12.912 1.00 63.69 90 THR A CA 1
ATOM 700 C C . THR A 1 90 ? 8.510 7.845 -12.985 1.00 63.69 90 THR A C 1
ATOM 702 O O . THR A 1 90 ? 9.407 8.362 -12.326 1.00 63.69 90 THR A O 1
ATOM 705 N N . GLU A 1 91 ? 8.720 6.790 -13.775 1.00 54.16 91 GLU A N 1
ATOM 706 C CA . GLU A 1 91 ? 10.060 6.390 -14.215 1.00 54.16 91 GLU A CA 1
ATOM 707 C C . GLU A 1 91 ? 10.467 7.164 -15.489 1.00 54.16 91 GLU A C 1
ATOM 709 O O . GLU A 1 91 ? 10.277 6.674 -16.603 1.00 54.16 91 GLU A O 1
ATOM 714 N N . PRO A 1 92 ? 11.079 8.362 -15.399 1.00 44.88 92 PRO A N 1
ATOM 715 C CA . PRO A 1 92 ? 11.930 8.853 -16.459 1.00 44.88 92 PRO A CA 1
ATOM 716 C C . PRO A 1 92 ? 13.334 8.283 -16.232 1.00 44.88 92 PRO A C 1
ATOM 718 O O . PRO A 1 92 ? 14.015 8.623 -15.264 1.00 44.88 92 PRO A O 1
ATOM 721 N N . SER A 1 93 ? 13.748 7.397 -17.137 1.00 44.53 93 SER A N 1
ATOM 722 C CA . SER A 1 93 ? 15.124 7.252 -17.636 1.00 44.53 93 SER A CA 1
ATOM 723 C C . SER A 1 93 ? 16.195 8.024 -16.838 1.00 44.53 93 SER A C 1
ATOM 725 O O . SER A 1 93 ? 16.438 9.199 -17.121 1.00 44.53 93 SER A O 1
ATOM 727 N N . GLY A 1 94 ? 16.853 7.397 -15.854 1.00 49.56 94 GLY A N 1
ATOM 728 C CA . GLY A 1 94 ? 17.995 8.061 -15.203 1.00 49.56 94 GLY A CA 1
ATOM 729 C C . GLY A 1 94 ? 18.483 7.558 -13.847 1.00 49.56 94 GLY A C 1
ATOM 730 O O . GLY A 1 94 ? 19.461 8.104 -13.351 1.00 49.56 94 GLY A O 1
ATOM 731 N N . GLY A 1 95 ? 17.860 6.551 -13.228 1.00 54.84 95 GLY A N 1
ATOM 732 C CA . GLY A 1 95 ? 18.367 6.013 -11.958 1.00 54.84 95 GLY A CA 1
ATOM 733 C C . GLY A 1 95 ? 18.138 6.917 -10.736 1.00 54.84 95 GLY A C 1
ATOM 734 O O . GLY A 1 95 ? 18.878 6.822 -9.759 1.00 54.84 95 GLY A O 1
ATOM 735 N N . ASN A 1 96 ? 17.148 7.815 -10.782 1.00 55.47 96 ASN A N 1
ATOM 736 C CA . ASN A 1 96 ? 16.853 8.713 -9.665 1.00 55.47 96 ASN A CA 1
ATOM 737 C C . ASN A 1 96 ? 16.148 7.983 -8.503 1.00 55.47 96 ASN A C 1
ATOM 739 O O . ASN A 1 96 ? 15.303 7.122 -8.750 1.00 55.47 96 ASN A O 1
ATOM 743 N N . PRO A 1 97 ? 16.450 8.348 -7.241 1.00 64.56 97 PRO A N 1
ATOM 744 C CA . PRO A 1 97 ? 15.755 7.821 -6.067 1.00 64.56 97 PRO A CA 1
ATOM 745 C C . PRO A 1 97 ? 14.275 8.228 -6.061 1.00 64.56 97 PRO A C 1
ATOM 747 O O . PRO A 1 97 ? 13.888 9.188 -6.734 1.00 64.56 97 PRO A O 1
ATOM 750 N N . VAL A 1 98 ? 13.453 7.526 -5.265 1.00 73.25 98 VAL A N 1
ATOM 751 C CA . VAL A 1 98 ? 12.008 7.803 -5.158 1.00 73.25 98 VAL A CA 1
ATOM 752 C C . VAL A 1 98 ? 11.743 9.291 -4.970 1.00 73.25 98 VAL A C 1
ATOM 754 O O . VAL A 1 98 ? 12.314 9.903 -4.059 1.00 73.25 98 VAL A O 1
ATOM 757 N N . PRO A 1 99 ? 10.837 9.876 -5.771 1.00 82.12 99 PRO A N 1
ATOM 758 C CA . PRO A 1 99 ? 10.490 11.271 -5.627 1.00 82.12 99 PRO A CA 1
ATOM 759 C C . PRO A 1 99 ? 10.037 11.606 -4.204 1.00 82.12 99 PRO A C 1
ATOM 761 O O . PRO A 1 99 ? 9.148 10.963 -3.643 1.00 82.12 99 PRO A O 1
ATOM 764 N N . VAL A 1 100 ? 10.608 12.668 -3.633 1.00 83.56 100 VAL A N 1
ATOM 765 C CA . VAL A 1 100 ? 10.344 13.090 -2.245 1.00 83.56 100 VAL A CA 1
ATOM 766 C C . VAL A 1 100 ? 8.850 13.299 -1.980 1.00 83.56 100 VAL A C 1
ATOM 768 O O . VAL A 1 100 ? 8.370 12.998 -0.888 1.00 83.56 100 VAL A O 1
ATOM 771 N N . TYR A 1 101 ? 8.087 13.752 -2.980 1.00 83.31 101 TYR A N 1
ATOM 772 C CA . TYR A 1 101 ? 6.642 13.930 -2.841 1.00 83.31 101 TYR A CA 1
ATOM 773 C C . TYR A 1 101 ? 5.903 12.608 -2.583 1.00 83.31 101 TYR A C 1
ATOM 775 O O . TYR A 1 101 ? 4.965 12.600 -1.792 1.00 83.31 101 TYR A O 1
ATOM 783 N N . LEU A 1 102 ? 6.341 11.479 -3.156 1.00 85.38 102 LEU A N 1
ATOM 784 C CA . LEU A 1 102 ? 5.737 10.168 -2.889 1.00 85.38 102 LEU A CA 1
ATOM 785 C C . LEU A 1 102 ? 6.047 9.687 -1.477 1.00 85.38 102 LEU A C 1
ATOM 787 O O . LEU A 1 102 ? 5.166 9.151 -0.802 1.00 85.38 102 LEU A O 1
ATOM 791 N N . LEU A 1 103 ? 7.268 9.9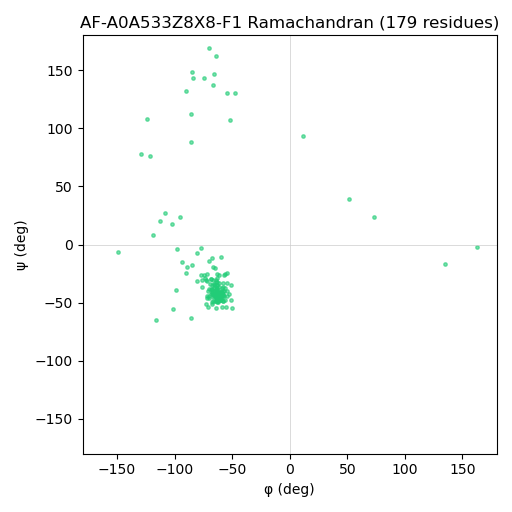35 -0.995 1.00 88.06 103 LEU A N 1
ATOM 792 C CA . LEU A 1 103 ? 7.621 9.657 0.396 1.00 88.06 103 LEU A CA 1
ATOM 793 C C . LEU A 1 103 ? 6.755 10.489 1.343 1.00 88.06 103 LEU A C 1
ATOM 795 O O . LEU A 1 103 ? 6.188 9.933 2.279 1.00 88.06 103 LEU A O 1
ATOM 799 N N . ALA A 1 104 ? 6.590 11.784 1.070 1.00 87.56 104 ALA A N 1
ATOM 800 C CA . ALA A 1 104 ? 5.755 12.676 1.870 1.00 87.56 104 ALA A CA 1
ATOM 801 C C . ALA A 1 104 ? 4.269 12.279 1.844 1.00 87.56 104 ALA A C 1
ATOM 803 O O . ALA A 1 104 ? 3.623 12.270 2.892 1.00 87.56 104 ALA A O 1
ATOM 804 N N . MET A 1 105 ? 3.728 11.900 0.680 1.00 88.19 105 MET A N 1
ATOM 805 C CA . MET A 1 105 ? 2.351 11.410 0.559 1.00 88.19 105 MET A CA 1
ATOM 806 C C . MET A 1 105 ? 2.154 10.113 1.343 1.00 88.19 105 MET A C 1
ATOM 808 O O . MET A 1 105 ? 1.211 10.012 2.124 1.00 88.19 105 MET A O 1
ATOM 812 N N . THR A 1 106 ? 3.070 9.152 1.201 1.00 91.12 106 THR A N 1
ATOM 813 C CA . THR A 1 106 ? 3.012 7.881 1.938 1.00 91.12 106 THR A CA 1
ATOM 814 C C . THR A 1 106 ? 3.051 8.120 3.446 1.00 91.12 106 THR A C 1
ATOM 816 O O . THR A 1 106 ? 2.223 7.577 4.181 1.00 91.12 106 THR A O 1
ATOM 819 N N . PHE A 1 107 ? 3.962 8.986 3.900 1.00 93.88 107 PHE A N 1
ATOM 820 C CA . PHE A 1 107 ? 4.082 9.382 5.300 1.00 93.88 107 PHE A CA 1
ATOM 821 C C . PHE A 1 107 ? 2.782 10.009 5.804 1.00 93.88 107 PHE A C 1
ATOM 823 O O . PHE A 1 107 ? 2.228 9.555 6.802 1.00 93.88 107 PHE A O 1
ATOM 830 N N . GLY A 1 108 ? 2.277 11.031 5.106 1.00 90.62 108 GLY A N 1
ATOM 831 C CA . GLY A 1 108 ? 1.099 11.792 5.515 1.00 90.62 108 GLY A CA 1
ATOM 832 C C . GLY A 1 108 ? -0.164 10.937 5.546 1.00 90.62 108 GLY A C 1
ATOM 833 O O . GLY A 1 108 ? -0.870 10.917 6.554 1.00 90.62 108 GLY A O 1
ATOM 834 N N . CYS A 1 109 ? -0.423 10.172 4.484 1.00 90.81 109 CYS A N 1
ATOM 835 C CA . CYS A 1 109 ? -1.559 9.256 4.424 1.00 90.81 109 CYS A CA 1
ATOM 836 C C . CYS A 1 109 ? -1.478 8.190 5.521 1.00 90.81 109 CYS A C 1
ATOM 838 O O . CYS A 1 109 ? -2.464 7.960 6.222 1.00 90.81 109 CYS A O 1
ATOM 840 N N . SER A 1 110 ? -0.306 7.573 5.713 1.00 92.25 110 SER A N 1
ATOM 841 C CA . SER A 1 110 ? -0.121 6.581 6.773 1.00 92.25 110 SER A CA 1
ATOM 842 C C . SER A 1 110 ? -0.307 7.198 8.158 1.00 92.25 110 SER A C 1
ATOM 844 O O . SER A 1 110 ? -1.026 6.632 8.975 1.00 92.25 110 SER A O 1
ATOM 846 N N . ALA A 1 111 ? 0.258 8.380 8.421 1.00 91.69 111 ALA A N 1
ATOM 847 C CA . ALA A 1 111 ? 0.122 9.070 9.700 1.00 91.69 111 ALA A CA 1
ATOM 848 C C . ALA A 1 111 ? -1.344 9.375 10.033 1.00 91.69 111 ALA A C 1
ATOM 850 O O . ALA A 1 111 ? -1.804 9.060 11.130 1.00 91.69 111 ALA A O 1
ATOM 851 N N . VAL A 1 112 ? -2.103 9.915 9.075 1.00 93.00 112 VAL A N 1
ATOM 852 C CA . VAL A 1 112 ? -3.529 10.221 9.260 1.00 93.00 112 VAL A CA 1
ATOM 853 C C . VAL A 1 112 ? -4.336 8.948 9.513 1.00 93.00 112 VAL A C 1
ATOM 855 O O . VAL A 1 112 ? -5.093 8.880 10.482 1.00 93.00 112 VAL A O 1
ATOM 858 N N . LEU A 1 113 ? -4.164 7.913 8.686 1.00 90.25 113 LEU A N 1
ATOM 859 C CA . LEU A 1 113 ? -4.928 6.674 8.839 1.00 90.25 113 LEU A CA 1
ATOM 860 C C . LEU A 1 113 ? -4.555 5.925 10.126 1.00 90.25 113 LEU A C 1
ATOM 862 O O . LEU A 1 113 ? -5.439 5.434 10.827 1.00 90.25 113 LEU A O 1
ATOM 866 N N . CYS A 1 114 ? -3.266 5.867 10.471 1.00 91.56 114 CYS A N 1
ATOM 867 C CA . CYS A 1 114 ? -2.783 5.244 11.702 1.00 91.56 114 CYS A CA 1
ATOM 868 C C . CYS A 1 114 ? -3.259 5.996 12.946 1.00 91.56 114 CYS A C 1
ATOM 870 O O . CYS A 1 114 ? -3.557 5.360 13.953 1.00 91.56 114 CYS A O 1
ATOM 872 N N . TYR A 1 115 ? -3.379 7.324 12.888 1.00 90.56 115 TYR A N 1
ATOM 873 C CA . TYR A 1 115 ? -3.928 8.110 13.992 1.00 90.56 115 TYR A CA 1
ATOM 874 C C . TYR A 1 115 ? -5.394 7.748 14.278 1.00 90.56 115 TYR A C 1
ATOM 876 O O . TYR A 1 115 ? -5.816 7.729 15.432 1.00 90.56 115 TYR A O 1
ATOM 884 N N . LEU A 1 116 ? -6.172 7.414 13.250 1.00 90.50 116 LEU A N 1
ATOM 885 C CA . LEU A 1 116 ? -7.582 7.036 13.399 1.00 90.50 116 LEU A CA 1
ATOM 886 C C . LEU A 1 116 ? -7.784 5.552 13.747 1.00 90.50 116 LEU A C 1
ATOM 888 O O . LEU A 1 116 ? -8.860 5.167 14.208 1.00 90.50 116 LEU A O 1
ATOM 892 N N . ALA A 1 117 ? -6.774 4.713 13.521 1.00 87.62 117 ALA A N 1
ATOM 893 C CA . ALA A 1 117 ? -6.877 3.266 13.650 1.00 87.62 117 ALA A CA 1
ATOM 894 C C . ALA A 1 117 ? -6.687 2.781 15.090 1.00 87.62 117 ALA A C 1
ATOM 896 O O . ALA A 1 117 ? -5.809 3.246 15.815 1.00 87.62 117 ALA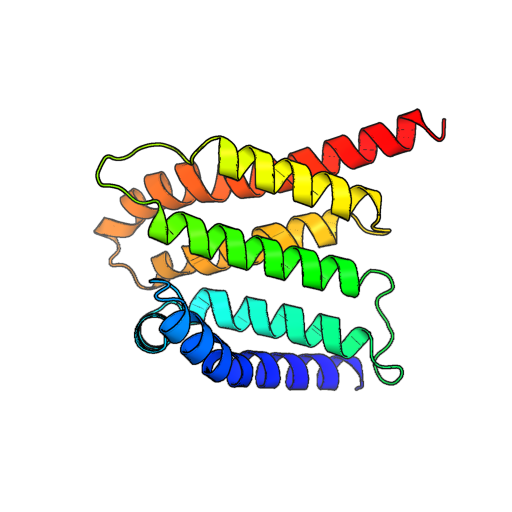 A O 1
ATOM 897 N N . ARG A 1 118 ? -7.431 1.738 15.486 1.00 85.81 118 ARG A N 1
ATOM 898 C CA . ARG A 1 118 ? -7.145 1.032 16.749 1.00 85.81 118 ARG A CA 1
ATOM 899 C C . ARG A 1 118 ? -5.882 0.180 16.647 1.00 85.81 118 ARG A C 1
ATOM 901 O O . ARG A 1 118 ? -5.208 -0.041 17.650 1.00 85.81 118 ARG A O 1
ATOM 908 N N . ARG A 1 119 ? -5.576 -0.327 15.449 1.00 87.50 119 ARG A N 1
ATOM 909 C CA . ARG A 1 119 ? -4.387 -1.143 15.153 1.00 87.50 119 ARG A CA 1
ATOM 910 C C . ARG A 1 119 ? -3.541 -0.488 14.054 1.00 87.50 119 ARG A C 1
ATOM 912 O O . ARG A 1 119 ? -3.562 -0.952 12.914 1.00 87.50 119 ARG A O 1
ATOM 919 N N . PRO A 1 120 ? -2.778 0.568 14.380 1.00 88.31 120 PRO A N 1
ATOM 920 C CA . PRO A 1 120 ? -2.083 1.390 13.387 1.00 88.31 120 PRO A CA 1
ATOM 921 C C . PRO A 1 120 ? -1.056 0.605 12.556 1.00 88.31 120 PRO A C 1
ATOM 923 O O . PRO A 1 120 ? -0.927 0.830 11.358 1.00 88.31 120 PRO A O 1
ATOM 926 N N . TRP A 1 121 ? -0.404 -0.404 13.138 1.00 89.81 121 TRP A N 1
ATOM 927 C CA . TRP A 1 121 ? 0.551 -1.249 12.412 1.00 89.81 121 TRP A CA 1
ATOM 928 C C . TRP A 1 121 ? -0.075 -2.053 11.265 1.00 89.81 121 TRP A C 1
ATOM 930 O O . TRP A 1 121 ? 0.577 -2.261 10.246 1.00 89.81 121 TRP A O 1
ATOM 940 N N . LEU A 1 122 ? -1.342 -2.471 11.392 1.00 86.75 122 LEU A N 1
ATOM 941 C CA . LEU A 1 122 ? -2.046 -3.166 10.311 1.00 86.75 122 LEU A CA 1
ATOM 942 C C . LEU A 1 122 ? -2.342 -2.220 9.147 1.00 86.75 122 LEU A C 1
ATOM 944 O O . LEU A 1 122 ? -2.322 -2.645 7.998 1.00 86.75 122 LEU A O 1
ATOM 948 N N . VAL A 1 123 ? -2.605 -0.946 9.442 1.00 86.50 123 VAL A N 1
ATOM 949 C CA . VAL A 1 123 ? -2.860 0.086 8.432 1.00 86.50 123 VAL A CA 1
ATOM 950 C C . VAL A 1 123 ? -1.579 0.446 7.691 1.00 86.50 123 VAL A C 1
ATOM 952 O O . VAL A 1 123 ? -1.586 0.457 6.464 1.00 86.50 123 VAL A O 1
ATOM 955 N N . ALA A 1 124 ? -0.470 0.650 8.406 1.00 89.44 124 ALA A N 1
ATOM 956 C CA . ALA A 1 124 ? 0.836 0.858 7.780 1.00 89.44 124 ALA A CA 1
ATOM 957 C C . ALA A 1 124 ? 1.224 -0.327 6.877 1.00 89.44 124 ALA A C 1
ATOM 959 O O . ALA A 1 124 ? 1.655 -0.129 5.742 1.00 89.44 124 ALA A O 1
ATOM 960 N N . LEU A 1 125 ? 0.985 -1.559 7.343 1.00 88.00 125 LEU A N 1
ATOM 961 C CA . LEU A 1 125 ? 1.193 -2.761 6.540 1.00 88.00 125 LEU A CA 1
ATOM 962 C C . LEU A 1 125 ? 0.272 -2.793 5.311 1.00 88.00 125 LEU A C 1
ATOM 964 O O . LEU A 1 125 ? 0.734 -3.118 4.224 1.00 88.00 125 LEU A O 1
ATOM 968 N N . ALA A 1 126 ? -1.004 -2.426 5.451 1.00 86.38 126 ALA A N 1
ATOM 969 C CA . ALA A 1 126 ? -1.941 -2.369 4.329 1.00 86.38 126 ALA A CA 1
ATOM 970 C C . ALA A 1 126 ? -1.506 -1.364 3.250 1.00 86.38 126 ALA A C 1
ATOM 972 O O . ALA A 1 126 ? -1.665 -1.654 2.070 1.00 86.38 126 ALA A O 1
ATOM 973 N N . VAL A 1 127 ? -0.914 -0.229 3.638 1.00 87.50 127 VAL A N 1
ATOM 974 C CA . VAL A 1 127 ? -0.322 0.745 2.702 1.00 87.50 127 VAL A CA 1
ATOM 975 C C . VAL A 1 127 ? 0.921 0.179 2.005 1.00 87.50 127 VAL A C 1
ATOM 977 O O . VAL A 1 127 ? 1.106 0.410 0.815 1.00 87.50 127 VAL A O 1
ATOM 980 N N . ALA A 1 128 ? 1.763 -0.574 2.716 1.00 86.62 128 ALA A N 1
ATOM 981 C CA . ALA A 1 128 ? 3.018 -1.104 2.175 1.00 86.62 128 ALA A CA 1
ATOM 982 C C . ALA A 1 128 ? 2.854 -2.373 1.314 1.00 86.62 128 ALA A C 1
ATOM 984 O O . ALA A 1 128 ? 3.619 -2.589 0.376 1.00 86.62 128 ALA A O 1
ATOM 985 N N . LEU A 1 129 ? 1.864 -3.221 1.617 1.00 84.50 129 LEU A N 1
ATOM 986 C CA . LEU A 1 129 ? 1.683 -4.535 0.986 1.00 84.50 129 LEU A CA 1
ATOM 987 C C . LEU A 1 129 ? 1.603 -4.511 -0.548 1.00 84.50 129 LEU A C 1
ATOM 989 O O . LEU A 1 129 ? 2.260 -5.354 -1.158 1.00 84.50 129 LEU A O 1
ATOM 993 N N . PRO A 1 130 ? 0.865 -3.586 -1.192 1.00 82.88 130 PRO A N 1
ATOM 994 C CA . PRO A 1 130 ? 0.808 -3.528 -2.651 1.00 82.88 130 PRO A CA 1
ATOM 995 C C . PRO A 1 130 ? 2.192 -3.381 -3.289 1.00 82.88 130 PRO A C 1
ATOM 997 O O . PRO A 1 130 ? 2.464 -4.027 -4.295 1.00 82.88 130 PRO A O 1
ATOM 1000 N N . MET A 1 131 ? 3.085 -2.611 -2.658 1.00 80.50 131 MET A N 1
ATOM 1001 C CA . MET A 1 131 ? 4.459 -2.423 -3.126 1.00 80.50 131 MET A CA 1
ATOM 1002 C C . MET A 1 131 ? 5.315 -3.672 -2.926 1.00 80.50 131 MET A C 1
ATOM 1004 O O . MET A 1 131 ? 6.013 -4.104 -3.835 1.00 80.50 131 MET A O 1
ATOM 1008 N N . ILE A 1 132 ? 5.214 -4.298 -1.751 1.00 82.94 132 ILE A N 1
ATOM 1009 C CA . ILE A 1 132 ? 5.960 -5.524 -1.434 1.00 82.94 132 ILE A CA 1
ATOM 1010 C C . ILE A 1 132 ? 5.594 -6.643 -2.418 1.00 82.94 132 ILE A C 1
ATOM 1012 O O . ILE A 1 132 ? 6.464 -7.370 -2.893 1.00 82.94 132 ILE A O 1
ATOM 1016 N N . PHE A 1 133 ? 4.307 -6.779 -2.748 1.00 80.06 133 PHE A N 1
ATOM 1017 C CA . PHE A 1 133 ? 3.871 -7.748 -3.751 1.00 80.06 133 PHE A CA 1
ATOM 1018 C C . PHE A 1 133 ? 4.224 -7.326 -5.176 1.00 80.06 133 PHE A C 1
ATOM 1020 O O . PHE A 1 133 ? 4.445 -8.197 -6.013 1.00 80.06 133 PHE A O 1
ATOM 1027 N N . PHE A 1 134 ? 4.307 -6.027 -5.464 1.00 75.94 134 PHE A N 1
ATOM 1028 C CA . PHE A 1 134 ? 4.797 -5.544 -6.754 1.00 75.94 134 PHE A CA 1
ATOM 1029 C C . PHE A 1 134 ? 6.233 -5.981 -7.013 1.00 75.94 134 PHE A C 1
ATOM 1031 O O . PHE A 1 134 ? 6.504 -6.561 -8.062 1.00 75.94 134 PHE A O 1
ATOM 1038 N N . ASP A 1 135 ? 7.104 -5.868 -6.016 1.00 76.50 135 ASP A N 1
ATOM 1039 C CA . ASP A 1 135 ? 8.486 -6.313 -6.168 1.00 76.50 135 ASP A CA 1
ATOM 1040 C C . ASP A 1 135 ? 8.632 -7.825 -6.329 1.00 76.50 135 ASP A C 1
ATOM 1042 O O . ASP A 1 135 ? 9.637 -8.277 -6.867 1.00 76.50 135 ASP A O 1
ATOM 1046 N N . SER A 1 136 ? 7.637 -8.635 -5.944 1.00 74.81 136 SER A N 1
ATOM 1047 C CA . SER A 1 136 ? 7.710 -10.100 -6.090 1.00 74.81 136 SER A CA 1
ATOM 1048 C C . SER A 1 136 ? 7.899 -10.580 -7.539 1.00 74.81 136 SER A C 1
ATOM 1050 O O . SER A 1 136 ? 8.258 -11.737 -7.759 1.00 74.81 136 SER A O 1
ATOM 1052 N N . GLN A 1 137 ? 7.759 -9.685 -8.522 1.00 70.44 137 GLN A N 1
ATOM 1053 C CA . GLN A 1 137 ? 8.160 -9.898 -9.913 1.00 70.44 137 GLN A CA 1
ATOM 1054 C C . GLN A 1 137 ? 9.630 -10.322 -10.074 1.00 70.44 137 GLN A C 1
ATOM 1056 O O . GLN A 1 137 ? 9.940 -11.024 -11.038 1.00 70.44 137 GLN A O 1
ATOM 1061 N N . PHE A 1 138 ? 10.526 -9.997 -9.128 1.00 73.19 138 PHE A N 1
ATOM 1062 C CA . PHE A 1 138 ? 11.914 -10.484 -9.160 1.00 73.19 138 PHE A CA 1
ATOM 1063 C C . PHE A 1 138 ? 12.000 -12.019 -9.192 1.00 73.19 138 PHE A C 1
ATOM 1065 O O . PHE A 1 138 ? 12.969 -12.562 -9.714 1.00 73.19 138 PHE A O 1
ATOM 1072 N N . LEU A 1 139 ? 10.989 -12.733 -8.674 1.00 77.19 139 LEU A N 1
ATOM 1073 C CA . LEU A 1 139 ? 10.932 -14.200 -8.693 1.00 77.19 139 LEU A CA 1
ATOM 1074 C C . LEU A 1 139 ? 10.830 -14.775 -10.112 1.00 77.19 139 LEU A C 1
ATOM 1076 O O . LEU A 1 139 ? 11.120 -15.950 -10.317 1.00 77.19 139 LEU A O 1
ATOM 1080 N N . MET A 1 140 ? 10.403 -13.961 -11.079 1.00 75.62 140 MET A N 1
ATOM 1081 C CA . MET A 1 140 ? 10.294 -14.333 -12.490 1.00 75.62 140 MET A CA 1
ATOM 1082 C C . MET A 1 140 ? 11.493 -13.868 -13.321 1.00 75.62 140 MET A C 1
ATOM 1084 O O . MET A 1 140 ? 11.557 -14.159 -14.514 1.00 75.62 140 MET A O 1
ATOM 1088 N N . MET A 1 141 ? 12.430 -13.137 -12.714 1.00 77.62 141 MET A N 1
ATOM 1089 C CA . MET A 1 141 ? 13.595 -12.602 -13.407 1.00 77.62 141 MET A CA 1
ATOM 1090 C C . MET A 1 141 ? 14.726 -13.631 -13.470 1.00 77.62 141 MET A C 1
ATOM 1092 O O . MET A 1 141 ? 14.890 -14.439 -12.551 1.00 77.62 141 MET A O 1
ATOM 1096 N N . PRO A 1 142 ? 15.541 -13.603 -14.536 1.00 85.12 142 PRO A N 1
ATOM 1097 C CA . PRO A 1 142 ? 16.748 -14.408 -14.589 1.00 85.12 142 PRO A CA 1
ATOM 1098 C C . PRO A 1 142 ? 17.746 -13.926 -13.520 1.00 85.12 142 PRO A C 1
ATOM 1100 O O . PRO A 1 142 ? 17.777 -12.752 -13.144 1.00 85.12 142 PRO A O 1
ATOM 1103 N N . TRP A 1 143 ? 18.523 -14.863 -12.972 1.00 83.06 143 TRP A N 1
ATOM 1104 C CA . TRP A 1 143 ? 19.319 -14.661 -11.752 1.00 83.06 143 TRP A CA 1
ATOM 1105 C C . TRP A 1 143 ? 20.332 -13.509 -11.845 1.00 83.06 143 TRP A C 1
ATOM 1107 O O . TRP A 1 143 ? 20.587 -12.812 -10.864 1.00 83.06 143 TRP A O 1
ATOM 1117 N N . ASP A 1 144 ? 20.875 -13.284 -13.034 1.00 86.38 144 ASP A N 1
ATOM 1118 C CA . ASP A 1 144 ? 21.795 -12.198 -13.366 1.00 86.38 144 ASP A CA 1
ATOM 1119 C C . ASP A 1 144 ? 21.166 -10.801 -13.221 1.00 86.38 144 ASP A C 1
ATOM 1121 O O . ASP A 1 144 ? 21.865 -9.850 -12.873 1.00 86.38 144 ASP A O 1
ATOM 1125 N N . ALA A 1 145 ? 19.847 -10.679 -13.396 1.00 84.06 145 ALA A N 1
ATOM 1126 C CA . ALA A 1 145 ? 19.111 -9.424 -13.235 1.00 84.06 145 ALA A CA 1
ATOM 1127 C C . ALA A 1 145 ? 18.612 -9.179 -11.796 1.00 84.06 145 ALA A C 1
ATOM 1129 O O . ALA A 1 145 ? 18.334 -8.035 -11.428 1.00 84.06 145 ALA A O 1
ATOM 1130 N N . VAL A 1 146 ? 18.527 -10.220 -10.957 1.00 85.50 146 VAL A N 1
ATOM 1131 C CA . VAL A 1 146 ? 17.926 -10.138 -9.611 1.00 85.50 146 VAL A CA 1
ATOM 1132 C C . VAL A 1 146 ? 18.684 -9.173 -8.703 1.00 85.50 146 VAL A C 1
ATOM 1134 O O . VAL A 1 146 ? 18.065 -8.342 -8.046 1.00 85.50 146 VAL A O 1
ATOM 1137 N N . LEU A 1 147 ? 20.018 -9.233 -8.664 1.00 84.12 147 LEU A N 1
ATOM 1138 C CA . LEU A 1 147 ? 20.807 -8.347 -7.794 1.00 84.12 147 LEU A CA 1
ATOM 1139 C C . LEU A 1 147 ? 20.659 -6.869 -8.191 1.00 84.12 147 LEU A C 1
ATOM 1141 O O . LEU A 1 147 ? 20.525 -6.000 -7.324 1.00 84.12 147 LEU A O 1
ATOM 1145 N N . GLY A 1 148 ? 20.623 -6.588 -9.497 1.00 82.06 148 GLY A N 1
ATOM 1146 C CA . GLY A 1 148 ? 20.344 -5.249 -10.021 1.00 82.06 148 GLY A CA 1
ATOM 1147 C C . GLY A 1 148 ? 18.948 -4.771 -9.622 1.00 82.06 148 GLY A C 1
ATOM 1148 O O . GLY A 1 148 ? 18.790 -3.670 -9.102 1.00 82.06 148 GLY A O 1
ATOM 1149 N N . TYR A 1 149 ? 17.946 -5.638 -9.758 1.00 82.12 149 TYR A N 1
ATOM 1150 C CA . TYR A 1 149 ? 16.577 -5.333 -9.354 1.00 82.12 149 TYR A CA 1
ATOM 1151 C C . TYR A 1 149 ? 16.441 -5.081 -7.845 1.00 82.12 149 TYR A C 1
ATOM 1153 O O . TYR A 1 149 ? 15.826 -4.100 -7.442 1.00 82.12 149 TYR A O 1
ATOM 1161 N N . LEU A 1 150 ? 17.039 -5.921 -6.995 1.00 82.56 150 LEU A N 1
ATOM 1162 C CA . LEU A 1 150 ? 16.984 -5.756 -5.538 1.00 82.56 150 LEU A CA 1
ATOM 1163 C C . LEU A 1 150 ? 17.644 -4.445 -5.090 1.00 82.56 150 LEU A C 1
ATOM 1165 O O . LEU A 1 150 ? 17.108 -3.729 -4.247 1.00 82.56 150 LEU A O 1
ATOM 1169 N N . SER A 1 151 ? 18.806 -4.118 -5.652 1.00 80.12 151 SER A N 1
ATOM 1170 C CA . SER A 1 151 ? 19.517 -2.884 -5.303 1.00 80.12 151 SER A CA 1
ATOM 1171 C C . SER A 1 151 ? 18.784 -1.624 -5.769 1.00 80.12 151 SER A C 1
ATOM 1173 O O . SER A 1 151 ? 18.737 -0.634 -5.037 1.00 80.12 151 SER A O 1
ATOM 1175 N N . PHE A 1 152 ? 18.167 -1.661 -6.949 1.00 78.31 152 PHE A N 1
ATOM 1176 C CA . PHE A 1 152 ? 17.463 -0.505 -7.487 1.00 78.31 152 PHE A CA 1
ATOM 1177 C C . PHE A 1 152 ? 16.016 -0.422 -6.983 1.00 78.31 152 PHE A C 1
ATOM 1179 O O . PHE A 1 152 ? 15.678 0.490 -6.235 1.00 78.31 152 PHE A O 1
ATOM 1186 N N . ASN A 1 153 ? 15.173 -1.401 -7.305 1.00 79.38 153 ASN A N 1
ATOM 1187 C CA . ASN A 1 153 ? 13.752 -1.366 -6.961 1.00 79.38 153 ASN A CA 1
ATOM 1188 C C . ASN A 1 153 ? 13.515 -1.606 -5.469 1.00 79.38 153 ASN A C 1
ATOM 1190 O O . ASN A 1 153 ? 12.900 -0.783 -4.794 1.00 79.38 153 ASN A O 1
ATOM 1194 N N . VAL A 1 154 ? 14.072 -2.668 -4.887 1.00 81.56 154 VAL A N 1
ATOM 1195 C CA . VAL A 1 154 ? 13.744 -2.972 -3.484 1.00 81.56 154 VAL A CA 1
ATOM 1196 C C . VAL A 1 154 ? 14.370 -1.946 -2.535 1.00 81.56 154 VAL A C 1
ATOM 1198 O O . VAL A 1 154 ? 13.664 -1.339 -1.727 1.00 81.56 154 VAL A O 1
ATOM 1201 N N . LEU A 1 155 ? 15.684 -1.717 -2.624 1.00 82.75 155 LEU A N 1
ATOM 1202 C CA . LEU A 1 155 ? 16.383 -0.835 -1.682 1.00 82.75 155 LEU A CA 1
ATOM 1203 C C . LEU A 1 155 ? 16.145 0.654 -1.941 1.00 82.75 155 LEU A C 1
ATOM 1205 O O . LEU A 1 155 ? 16.056 1.409 -0.974 1.00 82.75 155 LEU A O 1
ATOM 1209 N N . SER A 1 156 ? 16.045 1.086 -3.201 1.00 81.31 156 SER A N 1
ATOM 1210 C CA . SER A 1 156 ? 15.898 2.516 -3.514 1.00 81.31 156 SER A CA 1
ATOM 1211 C C . SER A 1 156 ? 14.442 2.952 -3.660 1.00 81.31 156 SER A C 1
ATOM 1213 O O . SER A 1 156 ? 14.186 4.154 -3.580 1.00 81.31 156 SER A O 1
ATOM 1215 N N . VAL A 1 157 ? 13.494 2.012 -3.812 1.00 83.06 157 VAL A N 1
ATOM 1216 C CA . VAL A 1 157 ? 12.062 2.315 -3.958 1.00 83.06 157 VAL A CA 1
ATOM 1217 C C . VAL A 1 157 ? 11.208 1.769 -2.823 1.00 83.06 157 VAL A C 1
ATOM 1219 O O . VAL A 1 157 ? 10.649 2.538 -2.030 1.00 83.06 157 VAL A O 1
ATOM 1222 N N . THR A 1 158 ? 11.129 0.453 -2.693 1.00 86.31 158 THR A N 1
ATOM 1223 C CA . THR A 1 158 ? 10.169 -0.179 -1.779 1.00 86.31 158 THR A CA 1
ATOM 1224 C C . THR A 1 158 ? 10.517 0.013 -0.316 1.00 86.31 158 THR A C 1
ATOM 1226 O O . THR A 1 158 ? 9.623 0.289 0.492 1.00 86.31 158 THR A O 1
ATOM 1229 N N . VAL A 1 159 ? 11.798 -0.069 0.045 1.00 88.50 159 VAL A N 1
ATOM 1230 C CA . VAL A 1 159 ? 12.258 0.168 1.419 1.00 88.50 159 VAL A CA 1
ATOM 1231 C C . VAL A 1 159 ? 11.964 1.609 1.863 1.00 88.50 159 VAL A C 1
ATOM 1233 O O . VAL A 1 159 ? 11.346 1.759 2.918 1.00 88.50 159 VAL A O 1
ATOM 1236 N N . PRO A 1 160 ? 12.298 2.669 1.099 1.00 89.75 160 PRO A N 1
ATOM 1237 C CA . PRO A 1 160 ? 11.940 4.043 1.453 1.00 89.75 160 PRO A CA 1
ATOM 1238 C C . PRO A 1 160 ? 10.438 4.279 1.616 1.00 89.75 160 PRO A C 1
ATOM 1240 O O . PRO A 1 160 ? 10.024 4.926 2.577 1.00 89.75 160 PRO A O 1
ATOM 1243 N N . ILE A 1 161 ? 9.607 3.741 0.722 1.00 88.31 161 ILE A N 1
ATOM 1244 C CA . ILE A 1 161 ? 8.148 3.929 0.780 1.00 88.31 161 ILE A CA 1
ATOM 1245 C C . ILE A 1 161 ? 7.551 3.178 1.968 1.00 88.31 161 ILE A C 1
ATOM 1247 O O . ILE A 1 161 ? 6.788 3.746 2.750 1.00 88.31 161 ILE A O 1
ATOM 1251 N N . THR A 1 162 ? 7.954 1.923 2.160 1.00 90.94 162 THR A N 1
ATOM 1252 C CA . THR A 1 162 ? 7.533 1.118 3.312 1.00 90.94 162 THR A CA 1
ATOM 1253 C C . THR A 1 162 ? 7.986 1.775 4.614 1.00 90.94 162 THR A C 1
ATOM 1255 O O . THR A 1 162 ? 7.186 1.970 5.528 1.00 90.94 162 THR A O 1
ATOM 1258 N N . GLY A 1 163 ? 9.250 2.198 4.679 1.00 91.75 163 GLY A N 1
ATOM 1259 C CA . GLY A 1 163 ? 9.812 2.937 5.803 1.00 91.75 163 GLY A CA 1
ATOM 1260 C C . GLY A 1 163 ? 9.031 4.216 6.089 1.00 91.75 163 GLY A C 1
ATOM 1261 O O . GLY A 1 163 ? 8.670 4.460 7.235 1.00 91.75 163 GLY A O 1
ATOM 1262 N N . SER A 1 164 ? 8.676 4.981 5.056 1.00 92.62 164 SER A N 1
ATOM 1263 C CA . SER A 1 164 ? 7.847 6.181 5.174 1.00 92.62 164 SER A CA 1
ATOM 1264 C C . SER A 1 164 ? 6.466 5.887 5.777 1.00 92.62 164 SER A C 1
ATOM 1266 O O . SER A 1 164 ? 6.027 6.590 6.693 1.00 92.62 164 SER A O 1
ATOM 1268 N N . ALA A 1 165 ? 5.808 4.800 5.357 1.00 92.31 165 ALA A N 1
ATOM 1269 C CA . ALA A 1 165 ? 4.538 4.378 5.946 1.00 92.31 165 ALA A CA 1
ATOM 1270 C C . ALA A 1 165 ? 4.680 4.068 7.451 1.00 92.31 165 ALA A C 1
ATOM 1272 O O . ALA A 1 165 ? 3.861 4.520 8.257 1.00 92.31 165 ALA A O 1
ATOM 1273 N N . PHE A 1 166 ? 5.736 3.355 7.857 1.00 95.00 166 PHE A N 1
ATOM 1274 C CA . PHE A 1 166 ? 5.999 3.050 9.269 1.00 95.00 166 PHE A CA 1
ATOM 1275 C C . PHE A 1 166 ? 6.465 4.268 10.082 1.00 95.00 166 PHE A C 1
ATOM 1277 O O . PHE A 1 166 ? 6.124 4.382 11.260 1.00 95.00 166 PHE A O 1
ATOM 1284 N N . LEU A 1 167 ? 7.176 5.219 9.475 1.00 95.62 167 LEU A N 1
ATOM 1285 C CA . LEU A 1 167 ? 7.496 6.499 10.111 1.00 95.62 167 LEU A CA 1
ATOM 1286 C C . LEU A 1 167 ? 6.227 7.319 10.360 1.00 95.62 167 LEU A C 1
ATOM 1288 O O . LEU A 1 167 ? 6.069 7.874 11.447 1.00 95.62 167 LEU A O 1
ATOM 1292 N N . GLY A 1 168 ? 5.287 7.333 9.409 1.00 93.19 168 GLY A N 1
ATOM 1293 C CA . GLY A 1 168 ? 3.972 7.950 9.592 1.00 93.19 168 GLY A CA 1
ATOM 1294 C C . GLY A 1 168 ? 3.206 7.326 10.762 1.00 93.19 168 GLY A C 1
ATOM 1295 O O . GLY A 1 168 ? 2.656 8.037 11.604 1.00 93.19 168 GLY A O 1
ATOM 1296 N N . MET A 1 169 ? 3.256 5.997 10.892 1.00 95.44 169 MET A N 1
ATOM 1297 C CA . MET A 1 169 ? 2.716 5.280 12.053 1.00 95.44 169 MET A CA 1
ATOM 1298 C C . MET A 1 169 ? 3.381 5.721 13.369 1.00 95.44 169 MET A C 1
ATOM 1300 O O . MET A 1 169 ? 2.689 5.957 14.361 1.00 95.44 169 MET A O 1
ATOM 1304 N N . GLY A 1 170 ? 4.711 5.856 13.386 1.00 94.31 170 GLY A N 1
ATOM 1305 C CA . GLY A 1 170 ? 5.461 6.349 14.544 1.00 94.31 170 GLY A CA 1
ATOM 1306 C C . GLY A 1 170 ? 5.059 7.771 14.944 1.00 94.31 170 GLY A C 1
ATOM 1307 O O . GLY A 1 170 ? 4.827 8.037 16.124 1.00 94.31 170 GLY A O 1
ATOM 1308 N N . ALA A 1 171 ? 4.888 8.663 13.964 1.00 94.00 171 ALA A N 1
ATOM 1309 C CA . ALA A 1 171 ? 4.411 10.027 14.185 1.00 94.00 171 ALA A CA 1
ATOM 1310 C C . ALA A 1 171 ? 2.986 10.051 14.762 1.00 94.00 171 ALA A C 1
ATOM 1312 O O . ALA A 1 171 ? 2.724 10.763 15.732 1.00 94.00 171 ALA A O 1
ATOM 1313 N N . ALA A 1 172 ? 2.082 9.221 14.234 1.00 93.00 172 ALA A N 1
ATOM 1314 C CA . ALA A 1 172 ? 0.730 9.071 14.767 1.00 93.00 172 ALA A CA 1
ATOM 1315 C C . ALA A 1 172 ? 0.734 8.596 16.229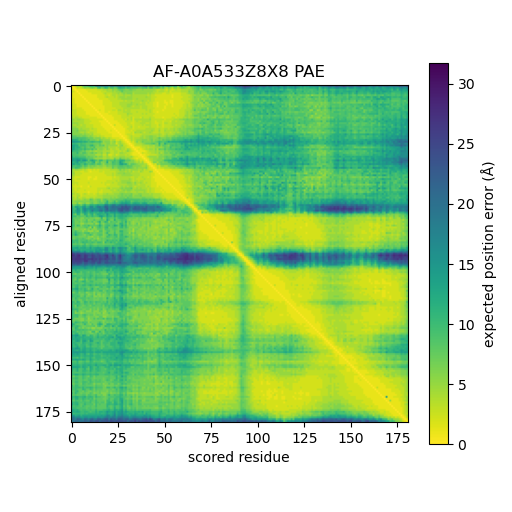 1.00 93.00 172 ALA A C 1
ATOM 1317 O O . ALA A 1 172 ? -0.034 9.094 17.054 1.00 93.00 172 ALA A O 1
ATOM 1318 N N . TYR A 1 173 ? 1.625 7.661 16.568 1.00 92.56 173 TYR A N 1
ATOM 1319 C CA . TYR A 1 173 ? 1.777 7.161 17.932 1.00 92.56 173 TYR A CA 1
ATOM 1320 C C . TYR A 1 173 ? 2.307 8.234 18.894 1.00 92.56 173 TYR A C 1
ATOM 1322 O O . TYR A 1 173 ? 1.782 8.389 20.000 1.00 92.56 173 TYR A O 1
ATOM 1330 N N . ALA A 1 174 ? 3.307 9.011 18.466 1.00 92.12 174 ALA A N 1
ATOM 1331 C CA . ALA A 1 174 ? 3.830 10.138 19.234 1.00 92.12 174 ALA A CA 1
ATOM 1332 C C . ALA A 1 174 ? 2.752 11.210 19.477 1.00 92.12 174 ALA A C 1
ATOM 1334 O O . ALA A 1 174 ? 2.599 11.683 20.604 1.00 92.12 174 ALA A O 1
ATOM 1335 N N . ALA A 1 175 ? 1.951 11.529 18.455 1.00 91.12 175 ALA A N 1
ATOM 1336 C CA . ALA A 1 175 ? 0.840 12.473 18.565 1.00 91.12 175 ALA A CA 1
ATOM 1337 C C . ALA A 1 175 ? -0.238 11.998 19.555 1.00 91.12 175 ALA A C 1
ATOM 1339 O O . ALA A 1 175 ? -0.729 12.789 20.357 1.00 91.12 175 ALA A O 1
ATOM 1340 N N . HIS A 1 176 ? -0.578 10.703 19.557 1.00 88.69 176 HIS A N 1
ATOM 1341 C CA . HIS A 1 176 ? -1.518 10.135 20.534 1.00 88.69 176 HIS A CA 1
ATOM 1342 C C . HIS A 1 176 ? -1.032 10.285 21.974 1.00 88.69 176 HIS A C 1
ATOM 1344 O O . HIS A 1 176 ? -1.809 10.693 22.837 1.00 88.69 176 HIS A O 1
ATOM 1350 N N . ARG A 1 177 ? 0.252 10.000 22.229 1.00 87.56 177 ARG A N 1
ATOM 1351 C CA . ARG A 1 177 ? 0.848 10.160 23.565 1.00 87.56 177 ARG A CA 1
ATOM 1352 C C . ARG A 1 177 ? 0.887 11.616 24.025 1.00 87.56 177 ARG A C 1
ATOM 1354 O O . ARG A 1 177 ? 0.704 11.871 25.206 1.00 87.56 177 ARG A O 1
ATOM 1361 N N . ALA A 1 178 ? 1.093 12.565 23.114 1.00 86.88 178 ALA A N 1
ATOM 1362 C CA . ALA A 1 178 ? 1.112 13.987 23.456 1.00 86.88 178 ALA A CA 1
ATOM 1363 C C . ALA A 1 178 ? -0.270 14.524 23.882 1.00 86.88 178 ALA A C 1
ATOM 1365 O O . ALA A 1 178 ? -0.347 15.450 24.683 1.00 86.88 178 ALA A O 1
ATOM 1366 N N . VAL A 1 179 ? -1.358 13.947 23.357 1.00 84.62 179 VAL A N 1
ATOM 1367 C CA . VAL A 1 179 ? -2.740 14.376 23.649 1.00 84.62 179 VAL A CA 1
ATOM 1368 C C . VAL A 1 179 ? -3.340 13.640 24.857 1.00 84.62 179 VAL A C 1
ATOM 1370 O O . VAL A 1 179 ? -4.257 14.156 25.495 1.00 84.62 179 VAL A O 1
ATOM 1373 N N . ARG A 1 180 ? -2.848 12.437 25.183 1.00 69.31 180 ARG A N 1
ATOM 1374 C CA . ARG A 1 180 ? -3.326 11.603 26.301 1.00 69.31 180 ARG A CA 1
ATOM 1375 C C . ARG A 1 180 ? -2.141 11.142 27.170 1.00 69.31 180 ARG A C 1
ATOM 1377 O O . ARG A 1 180 ? -1.695 10.008 26.975 1.00 69.31 180 ARG A O 1
ATOM 1384 N N . PRO A 1 181 ? -1.607 12.017 28.044 1.00 56.31 181 PRO A N 1
ATOM 1385 C CA . PRO A 1 181 ? -0.512 11.677 28.953 1.00 56.31 181 PRO A CA 1
ATOM 1386 C C . PRO A 1 181 ? -0.918 10.641 30.009 1.00 56.31 181 PRO A C 1
ATOM 1388 O O . PRO A 1 181 ? -2.109 10.615 30.400 1.00 56.31 181 PRO A O 1
#

Secondary structure (DSSP, 8-state):
-HHHHHHHHHHHHHHHTHHHHHHHHHHTT-SSSSHHHIIIIIHHHHHHHHHHHHHHHHTTSTTT---TTHHHHHHHHHHHHHHHHHHHHT--SS-PPPPHHHHHHHHHHHHHHHHH-SSHHHHHHHHHHHHHHHHGGGGGS-HHHHHHHIIIIIIIIIHHHHHHHHHHHHHHHHHHHHH--

Foldseek 3Di:
DLLVVLLVVLLVQLVVVLVVQQVVCVVVVQDASHPVNCVPQSVQLSRVLSSLLSSLVVCVDPSNVDAPLSVLLNVLSVLLLVLVSVVVVPDDDDLDFDDVVSLVSLLQSLLVSLLVDPCSVSSLCSNLRSLVSSLCCLVVDDPVCNVVSCVRRVVRPSCSSSVSSVVSNVNSVVVVVVVPD

Mean predicted aligned error: 7.62 Å

Sequence (181 aa):
MRLALQIVVAVALGFFLMSPLGWFFEIMNWPTFHSWGLMHGGSFSTWPTLALISFVLLSLLPWFRRILDASLLATGALIGLSITGVLLVTEPSGGNPVPVYLLAMTFGCSAVLCYLARRPWLVALAVALPMIFFDSQFLMMPWDAVLGYLSFNVLSVTVPITGSAFLGMGAAYAAHRAVRP

pLDDT: mean 80.66, std 9.76, range [44.53, 95.62]

Radius of gyration: 17.04 Å; Cα contacts (8 Å, |Δi|>4): 257; chains: 1; bounding box: 45×36×50 Å

Solvent-accessible surface area (backbone atoms only — not comparable to full-atom values): 9107 Å² total; per-residue (Å²): 108,73,64,61,50,42,50,53,51,7,47,53,47,8,53,60,48,47,57,62,45,8,54,52,23,51,76,68,71,42,89,47,53,13,59,68,32,35,75,73,60,41,39,63,15,50,31,61,41,36,14,50,34,35,36,26,56,48,21,70,38,84,91,50,57,77,51,96,48,23,71,53,32,29,52,22,31,52,50,16,44,48,52,52,47,49,53,69,74,66,63,71,92,76,87,73,69,64,56,66,66,58,37,51,48,38,18,51,54,23,18,55,50,18,55,75,36,91,57,27,69,59,27,25,45,26,28,32,46,27,42,60,35,47,57,53,55,52,80,77,47,60,74,86,52,37,63,59,44,45,58,48,50,42,59,43,38,46,46,52,43,38,47,23,13,49,50,12,29,51,50,23,53,53,53,50,47,73,76,58,120